Protein AF-A0AAF0D1P6-F1 (afdb_monomer)

Secondary structure (DSSP, 8-state):
--EEEEETTEEEEEETTSTT-EEEEEEEEEGGGEE-SS-----HHHHHHHHHHHHHH-B-SPEEEEEETTEEEEEE-HHHHHHHHHHHHHHTS--EEEEEE--TTSEEEE-EEEEESS---HHHHHHTT-EEEEEPGGGHHHHHHHHHTTSSSEEEEETTEEEEEE---SSHHHHHHHHHHHHHHH---SEEEEGGGTTT--SSEEEE-----SHHHHHHHHH-GGGPPTT--EEEESSEEE---B-HHHHTS-HHHHHHHHHHHHHHHHHTT--EEEPPPTT-B-TTS-B--S-EEES-HHHHHHHH---GGGHHHHHHHS-B-

Solvent-accessible surface area (backbone atoms only — not comparable to full-atom values): 17834 Å² total; per-residue (Å²): 117,80,49,78,47,80,55,102,59,37,40,34,46,34,40,63,93,41,102,74,59,47,68,48,32,36,33,63,42,53,60,84,40,54,41,62,48,53,43,74,85,82,49,63,68,62,33,50,54,49,44,53,43,24,73,76,65,17,47,32,57,49,32,31,23,35,83,50,93,93,32,32,39,52,62,44,49,66,63,59,51,51,26,47,50,54,49,22,64,76,68,74,44,75,35,52,40,53,29,31,53,57,51,85,89,48,46,48,74,38,41,48,22,39,26,22,84,51,82,74,68,65,63,62,48,42,75,73,61,36,48,76,44,80,46,56,78,94,48,45,69,59,55,51,50,37,13,59,72,59,76,22,60,17,42,35,38,48,90,92,43,38,29,40,33,36,60,95,52,94,45,71,66,50,42,47,44,51,43,40,54,48,48,62,73,70,50,83,62,75,44,80,46,58,55,88,42,63,86,70,61,86,49,48,21,35,37,37,44,31,33,72,72,54,74,63,53,45,48,50,22,55,78,37,61,89,49,34,36,65,74,41,48,33,70,49,49,56,63,44,66,32,39,70,51,45,49,49,74,46,35,56,45,58,69,68,60,35,51,49,51,52,52,54,4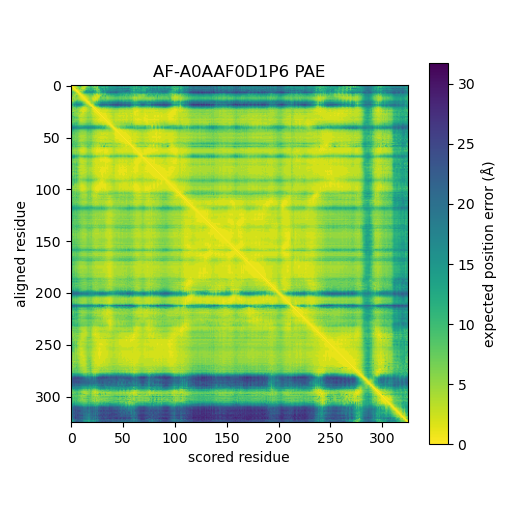9,52,52,50,26,57,77,67,51,29,35,36,54,39,71,43,63,90,87,57,54,48,103,86,68,50,74,55,93,30,38,32,33,32,40,29,44,72,58,49,35,67,73,68,68,53,55,75,79,48,49,62,66,51,49,76,80,29,66,78,93

InterPro domains:
  IPR003115 ParB-like, N-terminal domain [PF02195] (25-91)
  IPR003115 ParB-like, N-terminal domain [SM00470] (27-118)
  IPR023098 L-serine kinase SerK/SbnI, C-terminal [G3DSA:3.30.1760.10] (110-239)
  IPR036086 ParB/Sulfiredoxin superfamily [SSF110849] (43-102)

Sequence (325 aa):
MITFYFNEHSWRIKFPDLNDNLTVEFGLSEINRLVEHEKTISDKNVINKLIESFASDGFLHPILVTEMKNRYVIADGTHRLFALREISLKQGRQVYAPLNILKEPFFKRDSWVFYFNRKIDLQTILDAGFTLTRVNPSNLNEAVARVLNGEFQGLIKSGGEFFSIQREAHTREDFLKSLKELDEILGNYDKLVLREEFNIGTGEMAFIAPPVDDKGDIRILVENSGLRRRKASRTVVKLRPLFLDVPLNILLSDFEDVEKYIIEKIEWLIFNKKILLVKPPVADLDFCGDAFDHPLLIMNKDVFYRKSGFKKSFENQIIEDYKIL

Organism: Odinarchaeota yellowstonii (strain LCB_4) (NCBI:txid1841599)

pLDDT: mean 84.15, std 15.06, range [30.98, 98.25]

Structure (mmCIF, N/CA/C/O backbone):
data_AF-A0AAF0D1P6-F1
#
_entry.id   AF-A0AAF0D1P6-F1
#
loop_
_atom_site.group_PDB
_atom_site.id
_atom_site.type_symbol
_atom_site.label_atom_id
_atom_site.label_alt_id
_atom_site.label_comp_id
_atom_site.label_asym_id
_atom_site.label_entity_id
_atom_site.label_seq_id
_atom_site.pdbx_PDB_ins_code
_atom_site.Cartn_x
_atom_site.Cartn_y
_atom_site.Cartn_z
_atom_site.occupancy
_atom_site.B_iso_or_equiv
_atom_site.auth_seq_id
_atom_site.auth_comp_id
_atom_site.auth_asym_id
_atom_site.auth_atom_id
_atom_site.pdbx_PDB_model_num
ATOM 1 N N . MET A 1 1 ? 4.166 -2.165 31.068 1.00 52.59 1 MET A N 1
ATOM 2 C CA . MET A 1 1 ? 3.069 -1.208 31.391 1.00 52.59 1 MET A CA 1
ATOM 3 C C . MET A 1 1 ? 2.741 -0.383 30.152 1.00 52.59 1 MET A C 1
ATOM 5 O O . MET A 1 1 ? 3.599 0.358 29.695 1.00 52.59 1 MET A O 1
ATOM 9 N N . ILE A 1 2 ? 1.549 -0.541 29.576 1.00 58.56 2 ILE A N 1
ATOM 10 C CA . ILE A 1 2 ? 1.129 0.213 28.383 1.00 58.56 2 ILE A CA 1
ATOM 11 C C . ILE A 1 2 ? 0.908 1.686 28.761 1.00 58.56 2 ILE A C 1
ATOM 13 O O . ILE A 1 2 ? 0.255 1.966 29.763 1.00 58.56 2 ILE A O 1
ATOM 17 N N . THR A 1 3 ? 1.467 2.622 27.989 1.00 56.81 3 THR A N 1
ATOM 18 C CA . THR A 1 3 ? 1.316 4.073 28.216 1.00 56.81 3 THR A CA 1
ATOM 19 C C . THR A 1 3 ? 0.558 4.712 27.061 1.00 56.81 3 THR A C 1
ATOM 21 O O . THR A 1 3 ? 0.865 4.425 25.901 1.00 56.81 3 THR A O 1
ATOM 24 N N . PHE A 1 4 ? -0.388 5.591 27.400 1.00 55.41 4 PHE A N 1
ATOM 25 C CA . PHE A 1 4 ? -1.206 6.342 26.455 1.00 55.41 4 PHE A CA 1
ATOM 26 C C . PHE A 1 4 ? -0.762 7.794 26.351 1.00 55.41 4 PHE A C 1
ATOM 28 O O . PHE A 1 4 ? -0.462 8.440 27.355 1.00 55.41 4 PHE A O 1
ATOM 35 N N . TYR A 1 5 ? -0.774 8.305 25.125 1.00 60.66 5 TYR A N 1
ATOM 36 C CA . TYR A 1 5 ? -0.629 9.728 24.846 1.00 60.66 5 TYR A CA 1
ATOM 37 C C . TYR A 1 5 ? -1.775 10.160 23.949 1.00 60.66 5 TYR A C 1
ATOM 39 O O . TYR A 1 5 ? -1.978 9.543 22.903 1.00 60.66 5 TYR A O 1
ATOM 47 N N . PHE A 1 6 ? -2.469 11.221 24.350 1.00 51.47 6 PHE A N 1
ATOM 48 C CA . PHE A 1 6 ? -3.506 11.870 23.560 1.00 51.47 6 PHE A CA 1
ATOM 49 C C . PHE A 1 6 ? -2.938 13.157 22.955 1.00 51.47 6 PHE A C 1
ATOM 51 O O . PHE A 1 6 ? -2.311 13.958 23.650 1.00 51.47 6 PHE A O 1
ATOM 58 N N . ASN A 1 7 ? -3.138 13.344 21.656 1.00 58.50 7 ASN A N 1
ATOM 59 C CA . ASN A 1 7 ? -3.166 14.663 21.026 1.00 58.50 7 ASN A CA 1
ATOM 60 C C . ASN A 1 7 ? -4.568 14.862 20.421 1.00 58.50 7 ASN A C 1
ATOM 62 O O . ASN A 1 7 ? -5.366 13.930 20.478 1.00 58.50 7 ASN A O 1
ATOM 66 N N . GLU A 1 8 ? -4.868 16.046 19.876 1.00 59.62 8 GLU A N 1
ATOM 67 C CA . GLU A 1 8 ? -6.249 16.448 19.550 1.00 59.62 8 GLU A CA 1
ATOM 68 C C . GLU A 1 8 ? -7.060 15.394 18.769 1.00 59.62 8 GLU A C 1
ATOM 70 O O . GLU A 1 8 ? -8.253 15.326 19.013 1.00 59.62 8 GLU A O 1
ATOM 75 N N . HIS A 1 9 ? -6.445 14.526 17.939 1.00 69.25 9 HIS A N 1
ATOM 76 C CA . HIS A 1 9 ? -7.154 13.483 17.162 1.00 69.25 9 HIS A CA 1
ATOM 77 C C . HIS A 1 9 ? -6.376 12.164 16.943 1.00 69.25 9 HIS A C 1
ATOM 79 O O . HIS A 1 9 ? -6.622 11.423 15.981 1.00 69.25 9 HIS A O 1
ATOM 85 N N . SER A 1 10 ? -5.368 11.875 17.768 1.00 79.00 10 SER A N 1
ATOM 86 C CA . SER A 1 10 ? -4.627 10.612 17.697 1.00 79.00 10 SER A CA 1
ATOM 87 C C . SER A 1 10 ? -4.142 10.144 19.067 1.00 79.00 10 SER A C 1
ATOM 89 O O . SER A 1 10 ? -3.865 10.925 19.981 1.00 79.00 10 SER A O 1
ATOM 91 N N . TRP A 1 11 ? -4.040 8.827 19.200 1.00 83.81 11 TRP A N 1
ATOM 92 C CA . TRP A 1 11 ? -3.742 8.128 20.442 1.00 83.81 11 TRP A CA 1
ATOM 93 C C . TRP A 1 11 ? -2.612 7.137 20.207 1.00 83.81 11 TRP A C 1
ATOM 95 O O . TRP A 1 11 ? -2.626 6.355 19.256 1.00 83.81 11 TRP A O 1
ATOM 105 N N . ARG A 1 12 ? -1.608 7.153 21.084 1.00 83.81 12 ARG A N 1
ATOM 106 C CA . ARG A 1 12 ? -0.465 6.233 21.006 1.00 83.81 12 ARG A CA 1
ATOM 107 C C . ARG A 1 12 ? -0.554 5.158 22.065 1.00 83.81 12 ARG A C 1
ATOM 109 O O . ARG A 1 12 ? -0.749 5.472 23.232 1.00 83.81 12 ARG A O 1
ATOM 11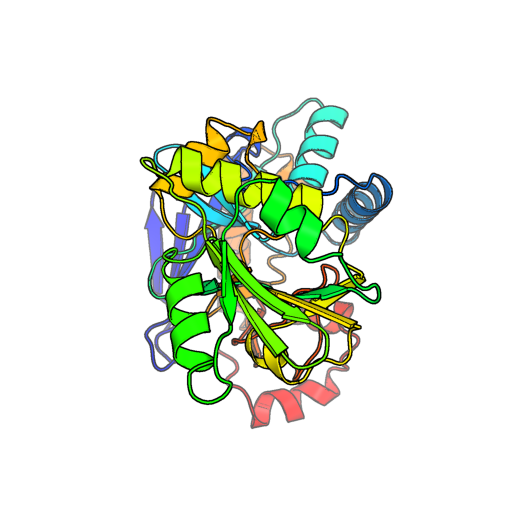6 N N . ILE A 1 13 ? -0.306 3.921 21.657 1.00 79.25 13 ILE A N 1
ATOM 117 C CA . ILE A 1 13 ? -0.129 2.776 22.543 1.00 79.25 13 ILE A CA 1
ATOM 118 C C . ILE A 1 13 ? 1.339 2.368 22.479 1.00 79.25 13 ILE A C 1
ATOM 120 O O . ILE A 1 13 ? 1.828 1.948 21.426 1.00 79.25 13 ILE A O 1
ATOM 124 N N . LYS A 1 14 ? 2.052 2.513 23.598 1.00 79.38 14 LYS A N 1
ATOM 125 C CA . LYS A 1 14 ? 3.441 2.057 23.724 1.00 79.38 14 LYS A CA 1
ATOM 126 C C . LYS A 1 14 ? 3.495 0.665 24.351 1.00 79.38 14 LYS A C 1
ATOM 128 O O . LYS A 1 14 ? 2.913 0.446 25.412 1.00 79.38 14 LYS A O 1
ATOM 133 N N . PHE A 1 15 ? 4.251 -0.239 23.734 1.00 71.94 15 PHE A N 1
ATOM 134 C CA . PHE A 1 15 ? 4.477 -1.607 24.200 1.00 71.94 15 PHE A CA 1
ATOM 135 C C . PHE A 1 15 ? 5.925 -1.755 24.705 1.00 71.94 15 PHE A C 1
ATOM 137 O O . PHE A 1 15 ? 6.815 -2.077 23.916 1.00 71.94 15 PHE A O 1
ATOM 144 N N . PRO A 1 16 ? 6.201 -1.491 25.999 1.00 60.28 16 PRO A N 1
ATOM 145 C CA . PRO A 1 16 ? 7.571 -1.470 26.526 1.00 60.28 16 PRO A CA 1
ATOM 146 C C . PRO A 1 16 ? 8.213 -2.858 26.642 1.00 60.28 16 PRO A C 1
ATOM 148 O O . PRO A 1 16 ? 9.432 -2.958 26.679 1.00 60.28 16 PRO A O 1
ATOM 151 N N . ASP A 1 17 ? 7.411 -3.925 26.685 1.00 58.00 17 ASP A N 1
ATOM 152 C CA . ASP A 1 17 ? 7.887 -5.302 26.890 1.00 58.00 17 ASP A CA 1
ATOM 153 C C . ASP A 1 17 ? 8.346 -5.991 25.584 1.00 58.00 17 ASP A C 1
ATOM 155 O O . ASP A 1 17 ? 8.660 -7.190 25.573 1.00 58.00 17 ASP A O 1
ATOM 159 N N . LEU A 1 18 ? 8.378 -5.228 24.483 1.00 61.34 18 LEU A N 1
ATOM 160 C CA . LEU A 1 18 ? 8.910 -5.610 23.176 1.00 61.34 18 LEU A CA 1
ATOM 161 C C . LEU A 1 18 ? 10.243 -4.891 22.951 1.00 61.34 18 LEU A C 1
ATOM 163 O O . LEU A 1 18 ? 10.336 -3.692 23.212 1.00 61.34 18 LEU A O 1
ATOM 167 N N . ASN A 1 19 ? 11.244 -5.623 22.441 1.00 55.62 19 ASN A N 1
ATOM 168 C CA . ASN A 1 19 ? 12.669 -5.244 22.376 1.00 55.62 19 ASN A CA 1
ATOM 169 C C . ASN A 1 19 ? 12.988 -3.861 21.760 1.00 55.62 19 ASN A C 1
ATOM 171 O O . ASN A 1 19 ? 14.093 -3.370 21.959 1.00 55.62 19 ASN A O 1
ATOM 175 N N . ASP A 1 20 ? 12.029 -3.203 21.100 1.00 62.28 20 ASP A N 1
ATOM 176 C CA . ASP A 1 20 ? 12.216 -1.937 20.382 1.00 62.28 20 ASP A CA 1
ATOM 177 C C . ASP A 1 20 ? 11.345 -0.766 20.889 1.00 62.28 20 ASP A C 1
ATOM 179 O O . ASP A 1 20 ? 11.217 0.235 20.185 1.00 62.28 20 ASP A O 1
ATOM 183 N N . ASN A 1 21 ? 10.704 -0.846 22.070 1.00 68.12 21 ASN A N 1
ATOM 184 C CA . ASN A 1 21 ? 9.752 0.194 22.519 1.00 68.12 21 ASN A CA 1
ATOM 185 C C . ASN A 1 21 ? 8.687 0.507 21.440 1.00 68.12 21 ASN A C 1
ATOM 187 O O . ASN A 1 21 ? 8.381 1.672 21.153 1.00 68.12 21 ASN A O 1
ATOM 191 N N . LEU A 1 22 ? 8.148 -0.543 20.808 1.00 76.00 22 LEU A N 1
ATOM 192 C CA . LEU A 1 22 ? 7.218 -0.413 19.688 1.00 76.00 22 LEU A CA 1
ATOM 193 C C . LEU A 1 22 ? 6.018 0.451 20.084 1.00 76.00 22 LEU A C 1
ATOM 195 O O . LEU A 1 22 ? 5.426 0.282 21.152 1.00 76.00 22 LEU A O 1
ATOM 199 N N . THR A 1 23 ? 5.671 1.388 19.207 1.00 82.88 23 THR A N 1
ATOM 200 C CA . THR A 1 23 ? 4.549 2.304 19.403 1.00 82.88 23 THR A CA 1
ATOM 201 C C . THR A 1 23 ? 3.595 2.179 18.228 1.00 82.88 23 THR A C 1
ATOM 203 O O . THR A 1 23 ? 4.017 2.263 17.076 1.00 82.88 23 THR A O 1
ATOM 206 N N . VAL A 1 24 ? 2.309 1.996 18.520 1.00 87.56 24 VAL A N 1
ATOM 207 C CA . VAL A 1 24 ? 1.237 2.054 17.522 1.00 87.56 24 VAL A CA 1
ATOM 208 C C . VAL A 1 24 ? 0.460 3.339 17.752 1.00 87.56 24 VAL A C 1
ATOM 210 O O . VAL A 1 24 ? -0.030 3.579 18.853 1.00 87.56 24 VAL A O 1
ATOM 213 N N . GLU A 1 25 ? 0.369 4.177 16.724 1.00 91.12 25 GLU A N 1
ATOM 214 C CA . GLU A 1 25 ? -0.430 5.401 16.750 1.00 91.12 25 GLU A CA 1
ATOM 215 C C . GLU A 1 25 ? -1.723 5.164 15.981 1.00 91.12 25 GLU A C 1
ATOM 217 O O . GLU A 1 25 ? -1.714 4.787 14.809 1.00 91.12 25 GLU A O 1
ATOM 222 N N . PHE A 1 26 ? -2.838 5.345 16.667 1.00 91.50 26 PHE A N 1
ATOM 223 C CA . PHE A 1 26 ? -4.175 5.307 16.110 1.00 91.50 26 PHE A CA 1
ATOM 224 C C . PHE A 1 26 ? -4.671 6.730 15.920 1.00 91.50 26 PHE A C 1
ATOM 226 O O . PHE A 1 26 ? -4.272 7.627 16.654 1.00 91.50 26 PHE A O 1
ATOM 233 N N . GLY A 1 27 ? -5.563 6.936 14.966 1.00 92.94 27 GLY A N 1
ATOM 234 C CA . GLY A 1 27 ? -6.248 8.211 14.815 1.00 92.94 27 GLY A CA 1
ATOM 235 C C . GLY A 1 27 ? -7.619 8.031 14.200 1.00 92.94 27 GLY A C 1
ATOM 236 O O . GLY A 1 27 ? -8.014 6.919 13.839 1.00 92.94 27 GLY A O 1
ATOM 237 N N . LEU A 1 28 ? -8.323 9.141 14.054 1.00 94.75 28 LEU A N 1
ATOM 238 C CA . LEU A 1 28 ? -9.600 9.209 13.366 1.00 94.75 28 LEU A CA 1
ATOM 239 C C . LEU A 1 28 ? -9.543 10.319 12.321 1.00 94.75 28 LEU A C 1
ATOM 241 O O . LEU A 1 28 ? -8.971 11.383 12.553 1.00 94.75 28 LEU A O 1
ATOM 245 N N . SER A 1 29 ? -10.117 10.082 11.145 1.00 94.81 29 SER A N 1
ATOM 246 C CA . SER A 1 29 ? -10.209 11.133 10.136 1.00 94.81 29 SER A CA 1
ATOM 247 C C . SER A 1 29 ? -11.439 10.999 9.260 1.00 94.81 29 SER A C 1
ATOM 249 O O . SER A 1 29 ? -11.926 9.900 8.998 1.00 94.81 29 SER A O 1
ATOM 251 N N . GLU A 1 30 ? -11.912 12.136 8.764 1.00 95.00 30 GLU A N 1
ATOM 252 C CA . GLU A 1 30 ? -12.853 12.193 7.653 1.00 95.00 30 GLU A CA 1
ATOM 253 C C . GLU A 1 30 ? -12.269 11.503 6.419 1.00 95.00 30 GLU A C 1
ATOM 255 O O . GLU A 1 30 ? -11.135 11.776 6.015 1.00 95.00 30 GLU A O 1
ATOM 260 N N . ILE A 1 31 ? -13.074 10.683 5.739 1.00 95.81 31 ILE A N 1
ATOM 261 C CA . ILE A 1 31 ? -12.640 9.947 4.538 1.00 95.81 31 ILE A CA 1
ATOM 262 C C . ILE A 1 31 ? -12.130 10.844 3.392 1.00 95.81 31 ILE A C 1
ATOM 264 O O . ILE A 1 31 ? -11.372 10.387 2.535 1.00 95.81 31 ILE A O 1
ATOM 268 N N . ASN A 1 32 ? -12.500 12.128 3.384 1.00 93.56 32 ASN A N 1
ATOM 269 C CA . ASN A 1 32 ? -12.083 13.113 2.381 1.00 93.56 32 ASN A CA 1
ATOM 270 C C . ASN A 1 32 ? -10.651 13.624 2.596 1.00 93.56 32 ASN A C 1
ATOM 272 O O . ASN A 1 32 ? -10.037 14.168 1.677 1.00 93.56 32 ASN A O 1
ATOM 276 N N . ARG A 1 33 ? -10.096 13.433 3.797 1.00 94.19 33 ARG A N 1
ATOM 277 C CA . ARG A 1 33 ? -8.705 13.779 4.117 1.00 94.19 33 ARG A CA 1
ATOM 278 C C . ARG A 1 33 ? -7.724 12.670 3.740 1.00 94.19 33 ARG A C 1
ATOM 280 O O . ARG A 1 33 ? -6.518 12.924 3.730 1.00 94.19 33 ARG A O 1
ATOM 287 N N . LEU A 1 34 ? -8.218 11.472 3.413 1.00 94.56 34 LEU A N 1
ATOM 288 C CA . LEU A 1 34 ? -7.398 10.372 2.918 1.00 94.56 34 LEU A CA 1
ATOM 289 C C . LEU A 1 34 ? -7.159 10.495 1.411 1.00 94.56 34 LEU A C 1
ATOM 291 O O . LEU A 1 34 ? -8.097 10.634 0.622 1.00 94.56 34 LEU A O 1
ATOM 295 N N . VAL A 1 35 ? -5.892 10.399 1.014 1.00 92.31 35 VAL A N 1
ATOM 296 C CA . VAL A 1 35 ? -5.444 10.454 -0.380 1.00 92.31 35 VAL A CA 1
ATOM 297 C C . VAL A 1 35 ? -4.754 9.154 -0.771 1.00 92.31 35 V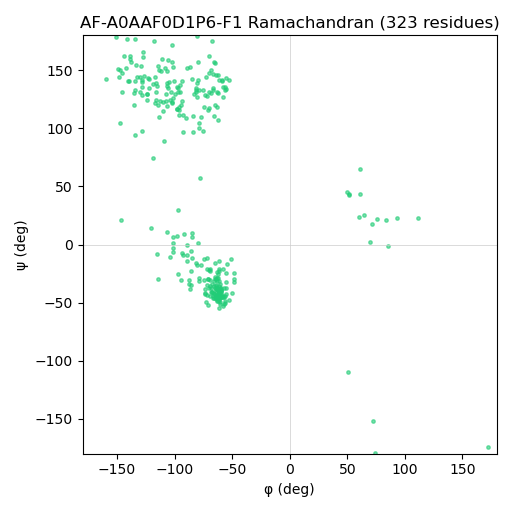AL A C 1
ATOM 299 O O . VAL A 1 35 ? -3.959 8.608 -0.004 1.00 92.31 35 VAL A O 1
ATOM 302 N N . GLU A 1 36 ? -5.044 8.654 -1.972 1.00 91.12 36 GLU A N 1
ATOM 303 C CA . GLU A 1 36 ? -4.298 7.524 -2.526 1.00 91.12 36 GLU A CA 1
ATOM 304 C C . GLU A 1 36 ? -3.025 8.019 -3.221 1.00 91.12 36 GLU A C 1
ATOM 306 O O . GLU A 1 36 ? -3.050 9.034 -3.917 1.00 91.12 36 GLU A O 1
ATOM 311 N N . HIS A 1 37 ? -1.930 7.271 -3.103 1.00 88.69 37 HIS A N 1
ATOM 312 C CA . HIS A 1 37 ? -0.746 7.423 -3.958 1.00 88.69 37 HIS A CA 1
ATOM 313 C C . HIS A 1 37 ? -0.648 6.323 -5.024 1.00 88.69 37 HIS A C 1
ATOM 315 O O . HIS A 1 37 ? 0.128 6.450 -5.966 1.00 88.69 37 HIS A O 1
ATOM 321 N N . GLU A 1 38 ? -1.467 5.273 -4.932 1.00 86.94 38 GLU A N 1
ATOM 322 C CA . GLU A 1 38 ? -1.511 4.180 -5.907 1.00 86.94 38 GLU A CA 1
ATOM 323 C C . GLU A 1 38 ? -2.781 4.203 -6.756 1.00 86.94 38 GLU A C 1
ATOM 325 O O . GLU A 1 38 ? -3.859 4.637 -6.333 1.00 86.94 38 GLU A O 1
ATOM 330 N N . LYS A 1 39 ? -2.667 3.672 -7.974 1.00 86.44 39 LYS A N 1
ATOM 331 C CA . LYS A 1 39 ? -3.828 3.391 -8.812 1.00 86.44 39 LYS A CA 1
ATOM 332 C C . LYS A 1 39 ? -4.521 2.160 -8.248 1.00 86.44 39 LYS A C 1
ATOM 334 O O . LYS A 1 39 ? -3.943 1.077 -8.212 1.00 86.44 39 LYS A O 1
ATOM 339 N N . THR A 1 40 ? -5.769 2.311 -7.830 1.00 78.44 40 THR A N 1
ATOM 340 C CA . THR A 1 40 ? -6.539 1.188 -7.291 1.00 78.44 40 THR A CA 1
ATOM 341 C C . THR A 1 40 ? -7.362 0.527 -8.377 1.00 78.44 40 THR A C 1
ATOM 343 O O . THR A 1 40 ? -7.943 1.196 -9.230 1.00 78.44 40 THR A O 1
ATOM 346 N N . ILE A 1 41 ? -7.431 -0.801 -8.326 1.00 70.69 41 ILE A N 1
ATOM 347 C CA . ILE A 1 41 ? -8.399 -1.566 -9.105 1.00 70.69 41 ILE A CA 1
ATOM 348 C C . ILE A 1 41 ? -9.733 -1.460 -8.365 1.00 70.69 41 ILE A C 1
ATOM 350 O O . ILE A 1 41 ? -9.946 -2.131 -7.354 1.00 70.69 41 ILE A O 1
ATOM 354 N N . SER A 1 42 ? -10.605 -0.574 -8.839 1.00 67.31 42 SER A N 1
ATOM 355 C CA . SER A 1 42 ? -11.962 -0.364 -8.329 1.00 67.31 42 SER A CA 1
ATOM 356 C C . SER A 1 42 ? -12.917 -1.455 -8.825 1.00 67.31 42 SER A C 1
ATOM 358 O O . SER A 1 42 ? -13.930 -1.182 -9.470 1.00 67.31 42 SER A O 1
ATOM 360 N N . ASP A 1 43 ? -12.590 -2.717 -8.539 1.00 82.06 43 ASP A N 1
ATOM 361 C CA . ASP A 1 43 ? -13.509 -3.821 -8.802 1.00 82.06 43 ASP A CA 1
ATOM 362 C C . ASP A 1 43 ? -14.734 -3.677 -7.888 1.00 82.06 43 ASP A C 1
ATOM 364 O O . ASP A 1 43 ? -14.653 -3.844 -6.667 1.00 82.06 43 ASP A O 1
ATOM 368 N N . LYS A 1 44 ? -15.884 -3.361 -8.491 1.00 87.75 44 LYS A N 1
ATOM 369 C CA . LYS A 1 44 ? -17.155 -3.192 -7.778 1.00 87.75 44 LYS A CA 1
ATOM 370 C C . LYS A 1 44 ? -17.523 -4.419 -6.949 1.00 87.75 44 LYS A C 1
ATOM 372 O O . LYS A 1 44 ? -18.111 -4.257 -5.886 1.00 87.75 44 LYS A O 1
ATOM 377 N N . ASN A 1 45 ? -17.159 -5.624 -7.385 1.00 87.75 45 ASN A N 1
ATOM 378 C CA . ASN A 1 45 ? -17.439 -6.841 -6.628 1.00 87.75 45 ASN A CA 1
ATOM 379 C C . ASN A 1 45 ? -16.625 -6.890 -5.332 1.00 87.75 45 ASN A C 1
ATOM 381 O O . ASN A 1 45 ? -17.164 -7.257 -4.291 1.00 87.75 45 ASN A O 1
ATOM 385 N N . VAL A 1 46 ? -15.351 -6.487 -5.372 1.00 87.06 46 VAL A N 1
ATOM 386 C CA . VAL A 1 46 ? -14.498 -6.397 -4.174 1.00 87.06 46 VAL A CA 1
ATOM 387 C C . VAL A 1 46 ? -15.046 -5.344 -3.213 1.00 87.06 46 VAL A C 1
ATOM 389 O O . VAL A 1 46 ? -15.177 -5.607 -2.020 1.00 87.06 46 VAL A O 1
ATOM 392 N N . ILE A 1 47 ? -15.424 -4.174 -3.734 1.00 91.69 47 ILE A N 1
ATOM 393 C CA . ILE A 1 47 ? -15.981 -3.091 -2.917 1.00 91.69 47 ILE A CA 1
ATOM 394 C C . ILE A 1 47 ? -17.314 -3.496 -2.277 1.00 91.69 47 ILE A C 1
ATOM 396 O O . ILE A 1 47 ? -17.487 -3.298 -1.078 1.00 91.69 47 ILE A O 1
ATOM 400 N N . ASN A 1 48 ? -18.230 -4.115 -3.024 1.00 91.19 48 ASN A N 1
ATOM 401 C CA . ASN A 1 48 ? -19.515 -4.559 -2.480 1.00 91.19 48 ASN A CA 1
ATOM 402 C C . ASN A 1 48 ? -19.342 -5.623 -1.391 1.00 91.19 48 ASN A C 1
ATOM 404 O O . ASN A 1 48 ? -19.946 -5.496 -0.330 1.00 91.19 48 ASN A O 1
ATOM 408 N N . LYS A 1 49 ? -18.453 -6.603 -1.597 1.00 90.25 49 LYS A N 1
ATOM 409 C CA . LYS A 1 49 ? -18.121 -7.602 -0.567 1.00 90.25 49 LYS A CA 1
ATOM 410 C C . LYS A 1 49 ? -17.565 -6.961 0.706 1.00 90.25 49 LYS A C 1
ATOM 412 O O . LYS A 1 49 ? -17.908 -7.384 1.806 1.00 90.25 49 LYS A O 1
ATOM 417 N N . LEU A 1 50 ? -16.725 -5.931 0.573 1.00 91.69 50 LEU A N 1
ATOM 418 C CA . LEU A 1 50 ? -16.219 -5.183 1.728 1.00 91.69 50 LEU A CA 1
ATOM 419 C C . LEU A 1 50 ? -17.335 -4.429 2.456 1.00 91.69 50 LEU A C 1
ATOM 421 O O . LEU A 1 50 ? -17.376 -4.457 3.680 1.00 91.69 50 LEU A O 1
ATOM 425 N N . ILE A 1 51 ? -18.256 -3.796 1.726 1.00 92.81 51 ILE A N 1
ATOM 426 C CA . ILE A 1 51 ? -19.411 -3.106 2.321 1.00 92.81 51 ILE A CA 1
ATOM 427 C C . ILE A 1 51 ? -20.305 -4.091 3.083 1.00 92.81 51 ILE A C 1
ATOM 429 O O . ILE A 1 51 ? -20.702 -3.804 4.211 1.00 92.81 51 ILE A O 1
ATOM 433 N N . GLU A 1 52 ? -20.595 -5.255 2.498 1.00 91.81 52 GLU A N 1
ATOM 434 C CA . GLU A 1 52 ? -21.360 -6.322 3.154 1.00 91.81 52 GLU A CA 1
ATOM 435 C C . GLU A 1 52 ? -20.667 -6.796 4.437 1.00 91.81 52 GLU A C 1
ATOM 437 O O . GLU A 1 52 ? -21.309 -6.884 5.484 1.00 91.81 52 GLU A O 1
ATOM 442 N N . SER A 1 53 ? -19.347 -7.007 4.388 1.00 90.31 53 SER A N 1
ATOM 443 C CA . SER A 1 53 ? -18.561 -7.359 5.574 1.00 90.31 53 SER A CA 1
ATOM 444 C C . SER A 1 53 ? -18.593 -6.259 6.636 1.00 90.31 53 SER A C 1
ATOM 446 O O . SER A 1 53 ? -18.731 -6.567 7.814 1.00 90.31 53 SER A O 1
ATOM 448 N N . PHE A 1 54 ? -18.551 -4.976 6.263 1.00 91.75 54 PHE A N 1
ATOM 449 C CA . PHE A 1 54 ? -18.673 -3.887 7.239 1.00 91.75 54 PHE A CA 1
ATOM 450 C C . PHE A 1 54 ? -20.037 -3.877 7.928 1.00 91.75 54 PHE A C 1
ATOM 452 O O . PHE A 1 54 ? -20.120 -3.566 9.115 1.00 91.75 54 PHE A O 1
ATOM 459 N N . ALA A 1 55 ? -21.101 -4.223 7.203 1.00 89.19 55 ALA A N 1
ATOM 460 C CA . ALA A 1 55 ? -22.443 -4.300 7.764 1.00 89.19 55 ALA A CA 1
ATOM 461 C C . ALA A 1 55 ? -22.605 -5.483 8.734 1.00 89.19 55 ALA A C 1
ATOM 463 O O . ALA A 1 55 ? -23.290 -5.339 9.745 1.00 89.19 55 ALA A O 1
ATOM 464 N N . SER A 1 56 ? -21.981 -6.634 8.452 1.00 88.00 56 SER A N 1
ATOM 465 C CA . SER A 1 56 ? -22.102 -7.831 9.296 1.00 88.00 56 SER A CA 1
ATOM 466 C C . SER A 1 56 ? -21.100 -7.877 10.450 1.00 88.00 56 SER A C 1
ATOM 468 O O . SER A 1 56 ? -21.433 -8.327 11.544 1.00 88.00 56 SER A O 1
ATOM 470 N N . ASP A 1 57 ? -19.870 -7.432 10.203 1.00 84.19 57 ASP A N 1
ATOM 471 C CA . ASP A 1 57 ? -18.715 -7.650 11.077 1.00 84.19 57 ASP A CA 1
ATOM 472 C C . ASP A 1 57 ? -18.158 -6.359 11.673 1.00 84.19 57 ASP A C 1
ATOM 474 O O . ASP A 1 57 ? -17.261 -6.414 12.509 1.00 84.19 57 ASP A O 1
ATOM 478 N N . GLY A 1 58 ? -18.648 -5.205 11.223 1.00 88.38 58 GLY A N 1
ATOM 479 C CA . GLY A 1 58 ? -18.024 -3.922 11.502 1.00 88.38 58 GLY A CA 1
ATOM 480 C C . GLY A 1 58 ? -16.745 -3.692 10.693 1.00 88.38 58 GLY A C 1
ATOM 481 O O . GLY A 1 58 ? -16.300 -4.489 9.865 1.00 88.38 58 GLY A O 1
ATOM 482 N N . PHE A 1 59 ? -16.133 -2.543 10.933 1.00 87.94 59 PHE A N 1
ATOM 483 C CA . PHE A 1 59 ? -14.870 -2.143 10.347 1.00 87.94 59 PHE A CA 1
ATOM 484 C C . PHE A 1 59 ? -13.714 -2.724 11.162 1.00 87.94 59 PHE A C 1
ATOM 486 O O . PHE A 1 59 ? -13.306 -2.197 12.201 1.00 87.94 59 PHE A O 1
ATOM 493 N N . LEU A 1 60 ? -13.203 -3.860 10.692 1.00 83.75 60 LEU A N 1
ATOM 494 C CA . LEU A 1 60 ? -12.260 -4.669 11.458 1.00 83.75 60 LEU A CA 1
ATOM 495 C C . LEU A 1 60 ? -10.855 -4.068 11.528 1.00 83.75 60 LEU A C 1
ATOM 497 O O . LEU A 1 60 ? -10.208 -4.166 12.565 1.00 83.75 60 LEU A O 1
ATOM 501 N N . HIS A 1 61 ? -10.350 -3.463 10.456 1.00 90.31 61 HIS A N 1
ATOM 502 C CA . HIS A 1 61 ? -8.932 -3.108 10.358 1.00 90.31 61 HIS A CA 1
ATOM 503 C C . HIS A 1 61 ? -8.755 -1.613 10.084 1.00 90.31 61 HIS A C 1
ATOM 505 O O . HIS A 1 61 ? -9.268 -1.153 9.061 1.00 90.31 61 HIS A O 1
ATOM 511 N N . PRO A 1 62 ? -7.993 -0.866 10.908 1.00 94.44 62 PRO A N 1
ATOM 512 C CA . PRO A 1 62 ? -7.707 0.545 10.647 1.00 94.44 62 PRO A CA 1
ATOM 513 C C . PRO A 1 62 ? -6.930 0.726 9.335 1.00 94.44 62 PRO A C 1
ATOM 515 O O . PRO A 1 62 ? -6.114 -0.126 8.968 1.00 94.44 62 PRO A O 1
ATOM 518 N N . ILE A 1 63 ? -7.179 1.821 8.615 1.00 95.69 63 ILE A N 1
ATOM 519 C CA . ILE A 1 63 ? -6.446 2.157 7.383 1.00 95.69 63 ILE A CA 1
ATOM 520 C C . ILE A 1 63 ? -5.030 2.590 7.771 1.00 95.69 63 ILE A C 1
ATOM 522 O O . ILE A 1 63 ? -4.869 3.460 8.628 1.00 95.69 63 ILE A O 1
ATOM 526 N N . LEU A 1 64 ? -4.006 1.988 7.162 1.00 94.44 64 LEU A N 1
ATOM 527 C CA . LEU A 1 64 ? -2.621 2.367 7.435 1.00 94.44 64 LEU A CA 1
ATOM 528 C C . LEU A 1 64 ? -2.308 3.620 6.629 1.00 94.44 64 LEU A C 1
ATOM 530 O O . LEU A 1 64 ? -2.517 3.645 5.415 1.00 94.44 64 LEU A O 1
ATOM 534 N N . VAL A 1 65 ? -1.807 4.658 7.285 1.00 94.25 65 VAL A N 1
ATOM 535 C CA . VAL A 1 65 ? -1.554 5.947 6.640 1.00 94.25 65 VAL A CA 1
ATOM 536 C C . VAL A 1 65 ? -0.231 6.549 7.076 1.00 94.25 65 VAL A C 1
ATOM 538 O O . VAL A 1 65 ? 0.261 6.274 8.163 1.00 94.25 65 VAL A O 1
ATOM 541 N N . THR A 1 66 ? 0.315 7.433 6.253 1.00 91.50 66 THR A N 1
ATOM 542 C CA . THR A 1 66 ? 1.370 8.371 6.647 1.00 91.50 66 THR A CA 1
ATOM 543 C C . THR A 1 66 ? 0.817 9.792 6.634 1.00 91.50 66 THR A C 1
ATOM 545 O O . THR A 1 66 ? -0.102 10.115 5.878 1.00 91.50 66 THR A O 1
ATOM 548 N N . GLU A 1 67 ? 1.348 10.652 7.495 1.00 88.88 67 GLU A N 1
ATOM 549 C CA . GLU A 1 67 ? 0.902 12.040 7.597 1.00 88.88 67 GLU A CA 1
ATOM 550 C C . GLU A 1 67 ? 1.551 12.920 6.515 1.00 88.88 67 GLU A C 1
ATOM 552 O O . GLU A 1 67 ? 2.774 12.912 6.328 1.00 88.88 67 GLU A O 1
ATOM 557 N N . MET A 1 68 ? 0.734 13.716 5.817 1.00 86.06 68 MET A N 1
ATOM 558 C CA . MET A 1 68 ? 1.178 14.688 4.818 1.00 86.06 68 MET A CA 1
ATOM 559 C C . MET A 1 68 ? 0.455 16.027 5.008 1.00 86.06 68 MET A C 1
ATOM 561 O O . MET A 1 68 ? -0.626 16.258 4.459 1.00 86.06 68 MET A O 1
ATOM 565 N N . LYS A 1 69 ? 1.091 16.947 5.746 1.00 82.12 69 LYS A N 1
ATOM 566 C CA . LYS A 1 69 ? 0.515 18.250 6.126 1.00 82.12 69 LYS A CA 1
ATOM 567 C C . LYS A 1 69 ? -0.880 18.051 6.740 1.00 82.12 69 LYS A C 1
ATOM 569 O O . LYS A 1 69 ? -0.988 17.466 7.803 1.00 82.12 69 LYS A O 1
ATOM 574 N N . ASN A 1 70 ? -1.943 18.458 6.044 1.00 84.38 70 ASN A N 1
ATOM 575 C CA . ASN A 1 70 ? -3.320 18.402 6.548 1.00 84.38 70 ASN A CA 1
ATOM 576 C C . ASN A 1 70 ? -4.099 17.163 6.060 1.00 84.38 70 ASN A C 1
ATOM 578 O O . ASN A 1 70 ? -5.315 17.075 6.262 1.00 84.38 70 ASN A O 1
ATOM 582 N N . ARG A 1 71 ? -3.426 16.220 5.390 1.00 89.94 71 ARG A N 1
ATOM 583 C CA . ARG A 1 71 ? -4.004 15.015 4.780 1.00 89.94 71 ARG A CA 1
ATOM 584 C C . ARG A 1 71 ? -3.267 13.754 5.233 1.00 89.94 71 ARG A C 1
ATOM 586 O O . ARG A 1 71 ? -2.145 13.822 5.732 1.00 89.94 71 ARG A O 1
ATOM 593 N N . TYR A 1 72 ? -3.888 12.607 4.989 1.00 92.62 72 TYR A N 1
ATOM 594 C CA . TYR A 1 72 ? -3.320 11.289 5.258 1.00 92.62 72 TYR A CA 1
ATOM 595 C C . TYR A 1 72 ? -3.145 10.516 3.959 1.00 92.62 72 TYR A C 1
ATOM 597 O O . TYR A 1 72 ? -4.103 10.333 3.212 1.00 92.62 72 TYR A O 1
ATOM 605 N N . VAL A 1 73 ? -1.929 10.058 3.680 1.00 92.44 73 VAL A N 1
ATOM 606 C CA . VAL A 1 73 ? -1.639 9.255 2.488 1.00 92.44 73 VAL A CA 1
ATOM 607 C C . VAL A 1 73 ? -1.749 7.790 2.861 1.00 92.44 73 VAL A C 1
ATOM 609 O O . VAL A 1 73 ? -1.088 7.337 3.795 1.00 92.44 73 VAL A O 1
ATOM 612 N N . ILE A 1 74 ? -2.595 7.061 2.146 1.00 93.00 74 ILE A N 1
ATOM 613 C CA . ILE A 1 74 ? -2.894 5.657 2.429 1.00 93.00 74 ILE A CA 1
ATOM 614 C C . ILE A 1 74 ? -1.685 4.803 2.091 1.00 93.00 74 ILE A C 1
ATOM 616 O O . ILE A 1 74 ? -1.312 4.718 0.937 1.00 93.00 74 ILE A O 1
ATOM 620 N N . ALA A 1 75 ? -1.111 4.129 3.076 1.00 90.62 75 ALA A N 1
ATOM 621 C CA . ALA A 1 75 ? -0.055 3.146 2.870 1.00 90.62 75 ALA A CA 1
ATOM 622 C C . ALA A 1 75 ? -0.620 1.736 2.604 1.00 90.62 75 ALA A C 1
ATOM 624 O O . ALA A 1 75 ? 0.005 0.948 1.898 1.00 90.62 75 ALA A O 1
ATOM 625 N N . ASP A 1 76 ? -1.790 1.430 3.176 1.00 89.94 76 ASP A N 1
ATOM 626 C CA . ASP A 1 76 ? -2.559 0.193 2.986 1.00 89.94 76 ASP A CA 1
ATOM 627 C C . ASP A 1 76 ? -4.021 0.455 3.398 1.00 89.94 76 ASP A C 1
ATOM 629 O O . ASP A 1 76 ? -4.298 1.162 4.369 1.00 89.94 76 ASP A O 1
ATOM 633 N N . GLY A 1 77 ? -4.970 -0.135 2.673 1.00 91.38 77 GLY A N 1
ATOM 634 C CA . GLY A 1 77 ? -6.399 -0.045 2.957 1.00 91.38 77 GLY A CA 1
ATOM 635 C C . GLY A 1 77 ? -7.181 0.759 1.931 1.00 91.38 77 GLY A C 1
ATOM 636 O O . GLY A 1 77 ? -8.274 1.236 2.228 1.00 91.38 77 GLY A O 1
ATOM 637 N N . THR A 1 78 ? -6.664 0.894 0.712 1.00 91.38 78 THR A N 1
ATOM 638 C CA . THR A 1 78 ? -7.304 1.707 -0.323 1.00 91.38 78 THR A CA 1
ATOM 639 C C . THR A 1 78 ? -8.691 1.188 -0.711 1.00 91.38 78 THR A C 1
ATOM 641 O O . THR A 1 78 ? -9.629 1.974 -0.828 1.00 91.38 78 THR A O 1
ATOM 644 N N . HIS A 1 79 ? -8.891 -0.134 -0.804 1.00 90.25 79 HIS A N 1
ATOM 645 C CA . HIS A 1 79 ? -10.230 -0.709 -1.014 1.00 90.25 79 HIS A CA 1
ATOM 646 C C . HIS A 1 79 ? -11.188 -0.433 0.150 1.00 90.25 79 HIS A C 1
ATOM 648 O O . HIS A 1 79 ? -12.369 -0.184 -0.085 1.00 90.25 79 HIS A O 1
ATOM 654 N N . ARG A 1 80 ? -10.687 -0.409 1.394 1.00 94.19 80 ARG A N 1
ATOM 655 C CA . ARG A 1 80 ? -11.486 -0.044 2.577 1.00 94.19 80 ARG A CA 1
ATOM 656 C C . ARG A 1 80 ? -11.946 1.410 2.489 1.00 94.19 80 ARG A C 1
ATOM 658 O O . ARG A 1 80 ? -13.116 1.680 2.737 1.00 94.19 80 ARG A O 1
ATOM 665 N N . LEU A 1 81 ? -11.074 2.325 2.056 1.00 94.88 81 LEU A N 1
ATOM 666 C CA . LEU A 1 81 ? -11.471 3.711 1.799 1.00 94.88 81 LEU A CA 1
ATOM 667 C C . LEU A 1 81 ? -12.555 3.804 0.720 1.00 94.88 81 LEU A C 1
ATOM 669 O O . LEU A 1 81 ? -13.532 4.526 0.906 1.00 94.88 81 LEU A O 1
ATOM 673 N N . PHE A 1 82 ? -12.413 3.082 -0.395 1.00 94.25 82 PHE A N 1
ATOM 674 C CA . PHE A 1 82 ? -13.428 3.093 -1.453 1.00 94.25 82 PHE A CA 1
ATOM 675 C C . PHE A 1 82 ? -14.782 2.572 -0.974 1.00 94.25 82 PHE A C 1
ATOM 677 O O . PHE A 1 82 ? -15.801 3.184 -1.284 1.00 94.25 82 PHE A O 1
ATOM 684 N N . ALA A 1 83 ? -14.801 1.506 -0.172 1.00 94.62 83 ALA A N 1
ATOM 685 C CA . ALA A 1 83 ? -16.023 1.017 0.459 1.00 94.62 83 ALA A CA 1
ATOM 686 C C . ALA A 1 83 ? -16.658 2.074 1.382 1.00 94.62 83 ALA A C 1
ATOM 688 O O . ALA A 1 83 ? -17.859 2.317 1.288 1.00 94.62 83 ALA A O 1
ATOM 689 N N . LEU A 1 84 ? -15.867 2.767 2.213 1.00 95.81 84 LEU A N 1
ATOM 690 C CA . LEU A 1 84 ? -16.376 3.851 3.065 1.00 95.81 84 LEU A CA 1
ATOM 691 C C . LEU A 1 84 ? -16.911 5.042 2.255 1.00 95.81 84 LEU A C 1
ATOM 693 O O . LEU A 1 84 ? -17.940 5.610 2.614 1.00 95.81 84 LEU A O 1
ATOM 697 N N . ARG A 1 85 ? -16.255 5.407 1.147 1.00 95.44 85 ARG A N 1
ATOM 698 C CA . ARG A 1 85 ? -16.733 6.463 0.238 1.00 95.44 85 ARG A CA 1
ATOM 699 C C . ARG A 1 85 ? -18.050 6.087 -0.425 1.00 95.44 85 ARG A C 1
ATOM 701 O O . ARG A 1 85 ? -18.962 6.902 -0.452 1.00 95.44 85 ARG A O 1
ATOM 708 N N . GLU A 1 86 ? -18.177 4.854 -0.903 1.00 95.19 86 GLU A N 1
ATOM 709 C CA . GLU A 1 86 ? -19.426 4.343 -1.474 1.00 95.19 86 GLU A CA 1
ATOM 710 C C . GLU A 1 86 ? -20.566 4.363 -0.439 1.00 95.19 86 GLU A C 1
ATOM 712 O O . GLU A 1 86 ? -21.690 4.751 -0.755 1.00 95.19 86 GLU A O 1
ATOM 717 N N . ILE A 1 87 ? -20.279 4.001 0.817 1.00 95.31 87 ILE A N 1
ATOM 718 C CA . ILE A 1 87 ? -21.242 4.103 1.922 1.00 95.31 87 ILE A CA 1
ATOM 719 C C . ILE A 1 87 ? -21.626 5.566 2.173 1.00 95.31 87 ILE A C 1
ATOM 721 O O . ILE A 1 87 ? -22.813 5.870 2.243 1.00 95.31 87 ILE A O 1
ATOM 725 N N . SER A 1 88 ? -20.653 6.473 2.271 1.00 96.00 88 SER A N 1
ATOM 726 C CA . SER A 1 88 ? -20.899 7.906 2.474 1.00 96.00 88 SER A CA 1
ATOM 727 C C . SER A 1 88 ? -21.785 8.500 1.378 1.00 96.00 88 SER A C 1
ATOM 729 O O . SER A 1 88 ? -22.768 9.171 1.687 1.00 96.00 88 SER A O 1
ATOM 731 N N . LEU A 1 89 ? -21.507 8.170 0.112 1.00 95.50 89 LEU A N 1
ATOM 732 C CA . LEU A 1 89 ? -22.316 8.578 -1.039 1.00 95.50 89 LEU A CA 1
ATOM 733 C C . LEU A 1 89 ? -23.755 8.056 -0.949 1.00 95.50 89 LEU A C 1
ATOM 735 O O . LEU A 1 89 ? -24.694 8.821 -1.148 1.00 95.50 89 LEU A O 1
ATOM 739 N N . LYS A 1 90 ? -23.944 6.774 -0.614 1.00 94.81 90 LYS A N 1
ATOM 740 C CA . LYS A 1 90 ? -25.277 6.161 -0.462 1.00 94.81 90 LYS A CA 1
ATOM 741 C C . LYS A 1 90 ? -26.071 6.736 0.707 1.00 94.81 90 LYS A C 1
ATOM 743 O O . LYS A 1 90 ? -27.292 6.812 0.634 1.00 94.81 90 LYS A O 1
ATOM 748 N N . GLN A 1 91 ? -25.389 7.082 1.794 1.00 94.31 91 GLN A N 1
ATOM 749 C CA . GLN A 1 91 ? -26.012 7.572 3.023 1.00 94.31 91 GLN A CA 1
ATOM 750 C C . GLN A 1 91 ? -26.190 9.097 3.031 1.00 94.31 91 GLN A C 1
ATOM 752 O O . GLN A 1 91 ? -26.908 9.608 3.884 1.00 94.31 91 GLN A O 1
ATOM 757 N N . GLY A 1 92 ? -25.534 9.825 2.120 1.00 94.56 92 GLY A N 1
ATOM 758 C CA . GLY A 1 92 ? -25.586 11.286 2.055 1.00 94.56 92 GLY A CA 1
ATOM 759 C C . GLY A 1 92 ? -24.989 11.986 3.278 1.00 94.56 92 GLY A C 1
ATOM 760 O O . GLY A 1 92 ? -25.388 13.106 3.583 1.00 94.56 92 GLY A O 1
ATOM 761 N N . ARG A 1 93 ? -24.061 11.339 3.995 1.00 93.75 93 ARG A N 1
ATOM 762 C CA . ARG A 1 93 ? -23.426 11.886 5.205 1.00 93.75 93 ARG A CA 1
ATOM 763 C C . ARG A 1 93 ? -21.935 11.593 5.265 1.00 93.75 93 ARG A C 1
ATOM 765 O O . ARG A 1 93 ? -21.448 10.663 4.615 1.00 93.75 93 ARG A O 1
ATOM 772 N N . GLN A 1 94 ? -21.228 12.383 6.070 1.00 94.44 94 GLN A N 1
ATOM 773 C CA . GLN A 1 94 ? -19.821 12.165 6.388 1.00 94.44 94 GLN A CA 1
ATOM 774 C C . GLN A 1 94 ? -19.629 10.784 7.034 1.00 94.44 94 GLN A C 1
ATOM 776 O O . GLN A 1 94 ? -20.454 10.326 7.820 1.00 94.44 94 GLN A O 1
ATOM 781 N N . VAL A 1 95 ? -18.539 10.116 6.661 1.00 96.19 95 VAL A N 1
ATOM 782 C CA . VAL A 1 95 ? -18.084 8.860 7.271 1.00 96.19 95 VAL A CA 1
ATOM 783 C C . VAL A 1 95 ? -16.672 9.069 7.785 1.00 96.19 95 VAL A C 1
ATOM 785 O O . VAL A 1 95 ? -15.860 9.746 7.142 1.00 96.19 95 VAL A O 1
ATOM 788 N N . TYR A 1 96 ? -16.364 8.478 8.928 1.00 96.00 96 TYR A N 1
ATOM 789 C CA . TYR A 1 96 ? -15.036 8.545 9.519 1.00 96.00 96 TYR A CA 1
ATOM 790 C C . TYR A 1 96 ? -14.302 7.212 9.367 1.00 96.00 96 TYR A C 1
ATOM 792 O O . TYR A 1 96 ? -14.908 6.142 9.311 1.00 96.00 96 TYR A O 1
ATOM 800 N N . ALA A 1 97 ? -12.979 7.278 9.259 1.00 96.25 97 ALA A N 1
ATOM 801 C CA . ALA A 1 97 ? -12.111 6.121 9.110 1.00 96.25 97 ALA A CA 1
ATOM 802 C C . ALA A 1 97 ? -11.160 6.018 10.309 1.00 96.25 97 ALA A C 1
ATOM 804 O O . ALA A 1 97 ? -10.372 6.944 10.530 1.00 96.25 97 ALA A O 1
ATOM 805 N N . PRO A 1 98 ? -11.171 4.896 11.050 1.00 96.31 98 PRO A N 1
ATOM 806 C CA . PRO A 1 98 ? -10.115 4.581 11.997 1.00 96.31 98 PRO A CA 1
ATOM 807 C C . PRO A 1 98 ? -8.787 4.406 11.258 1.00 96.31 98 PRO A C 1
ATOM 809 O O . PRO A 1 98 ? -8.701 3.677 10.263 1.00 96.31 98 PRO A O 1
ATOM 812 N N . LEU A 1 99 ? -7.746 5.060 11.759 1.00 95.94 99 LEU A N 1
ATOM 813 C CA . LEU A 1 99 ? -6.419 5.104 11.159 1.00 95.94 99 LEU A CA 1
ATOM 814 C C . LEU A 1 99 ? -5.397 4.397 12.040 1.00 95.94 99 LEU A C 1
ATOM 816 O O . LEU A 1 99 ? -5.487 4.436 13.265 1.00 95.94 99 LEU A O 1
ATOM 820 N N . ASN A 1 100 ? -4.375 3.829 11.408 1.00 94.75 100 ASN A N 1
ATOM 821 C CA . ASN A 1 100 ? -3.088 3.588 12.038 1.00 94.75 100 ASN A CA 1
ATOM 822 C C . ASN A 1 100 ? -2.049 4.479 11.352 1.00 94.75 100 ASN A C 1
ATOM 824 O O . ASN A 1 100 ? -1.715 4.285 10.183 1.00 94.75 100 ASN A O 1
ATOM 828 N N . ILE A 1 101 ? -1.584 5.485 12.089 1.00 93.81 101 ILE A N 1
ATOM 829 C CA . ILE A 1 101 ? -0.641 6.489 11.611 1.00 93.81 101 ILE A CA 1
ATOM 830 C C . ILE A 1 101 ? 0.767 5.916 11.750 1.00 93.81 101 ILE A C 1
ATOM 832 O O . ILE A 1 101 ? 1.286 5.715 12.847 1.00 93.81 101 ILE A O 1
ATOM 836 N N . LEU A 1 102 ? 1.384 5.630 10.613 1.00 91.38 102 LEU A N 1
ATOM 837 C CA . LEU A 1 102 ? 2.717 5.067 10.527 1.00 91.38 102 LEU A CA 1
ATOM 838 C C . LEU A 1 102 ? 3.768 6.158 10.740 1.00 91.38 102 LEU A C 1
ATOM 840 O O . LEU A 1 102 ? 3.717 7.230 10.128 1.00 91.38 102 LEU A O 1
ATOM 844 N N . LYS A 1 103 ? 4.752 5.857 11.588 1.00 87.25 103 LYS A N 1
ATOM 845 C CA . LYS A 1 103 ? 5.915 6.711 11.841 1.00 87.25 103 LYS A CA 1
ATOM 846 C C . LYS A 1 103 ? 7.198 5.921 11.690 1.00 87.25 103 LYS A C 1
ATOM 848 O O . LYS A 1 103 ? 7.274 4.765 12.098 1.00 87.25 103 LYS A O 1
ATOM 853 N N . GLU A 1 104 ? 8.204 6.562 11.118 1.00 82.56 104 GLU A N 1
ATOM 854 C CA . GLU A 1 104 ? 9.566 6.036 11.107 1.00 82.56 104 GLU A CA 1
ATOM 855 C C . GLU A 1 104 ? 10.078 5.887 12.555 1.00 82.56 104 GLU A C 1
ATOM 857 O O . GLU A 1 104 ? 9.765 6.746 13.388 1.00 82.56 104 GLU A O 1
ATOM 862 N N . PRO A 1 105 ? 10.838 4.826 12.897 1.00 81.75 105 PRO A N 1
ATOM 863 C CA . PRO A 1 105 ? 11.324 3.734 12.043 1.00 81.75 105 PRO A CA 1
ATOM 864 C C . PRO A 1 105 ? 10.437 2.468 12.111 1.00 81.75 105 PRO A C 1
ATOM 866 O O . PRO A 1 105 ? 10.942 1.340 12.062 1.00 81.75 105 PRO A O 1
ATOM 869 N N . PHE A 1 106 ? 9.128 2.609 12.356 1.00 82.50 106 PHE A N 1
ATOM 870 C CA . PHE A 1 106 ? 8.205 1.485 12.594 1.00 82.50 106 PHE A CA 1
ATOM 871 C C . PHE A 1 106 ? 7.552 0.926 11.328 1.00 82.50 106 PHE A C 1
ATOM 873 O O . PHE A 1 106 ? 6.796 -0.045 11.393 1.00 82.50 106 PHE A O 1
ATOM 880 N N . PHE A 1 107 ? 7.874 1.494 10.174 1.00 86.25 107 PHE A N 1
ATOM 881 C CA . PHE A 1 107 ? 7.592 0.910 8.877 1.00 86.25 107 PHE A CA 1
ATOM 882 C C . PHE A 1 107 ? 8.795 1.133 7.963 1.00 86.25 107 PHE A C 1
ATOM 884 O O . PHE A 1 107 ? 9.644 1.969 8.246 1.00 86.25 107 PHE A O 1
ATOM 891 N N . LYS A 1 108 ? 8.868 0.369 6.882 1.00 85.69 108 LYS A N 1
ATOM 892 C CA . LYS A 1 108 ? 9.748 0.633 5.747 1.00 85.69 108 LYS A CA 1
ATOM 893 C C . LYS A 1 108 ? 8.935 0.476 4.472 1.00 85.69 108 LYS A C 1
ATOM 895 O O . LYS A 1 108 ? 7.947 -0.266 4.442 1.00 85.69 108 LYS A O 1
ATOM 900 N N . ARG A 1 109 ? 9.358 1.152 3.415 1.00 85.31 109 ARG A N 1
ATOM 901 C CA . ARG A 1 109 ? 8.833 0.902 2.077 1.00 85.31 109 ARG A CA 1
ATOM 902 C C . ARG A 1 109 ? 9.755 -0.062 1.354 1.00 85.31 109 ARG A C 1
ATOM 904 O O . ARG A 1 109 ? 10.971 0.009 1.475 1.00 85.31 109 ARG A O 1
ATOM 911 N N . ASP A 1 110 ? 9.138 -0.997 0.665 1.00 87.75 110 ASP A N 1
ATOM 912 C CA . ASP A 1 110 ? 9.774 -2.059 -0.093 1.00 87.75 110 ASP A CA 1
ATOM 913 C C . ASP A 1 110 ? 9.085 -2.150 -1.459 1.00 87.75 110 ASP A C 1
ATOM 915 O O . ASP A 1 110 ? 8.116 -1.433 -1.736 1.00 87.75 110 ASP A O 1
ATOM 919 N N . SER A 1 111 ? 9.577 -3.031 -2.317 1.00 89.00 111 SER A N 1
ATOM 920 C CA . SER A 1 111 ? 9.056 -3.213 -3.670 1.00 89.00 111 SER A CA 1
ATOM 921 C C . SER A 1 111 ? 8.424 -4.581 -3.854 1.00 89.00 111 SER A C 1
ATOM 923 O O . SER A 1 111 ? 8.790 -5.559 -3.200 1.00 89.00 111 SER A O 1
ATOM 925 N N . TRP A 1 112 ? 7.480 -4.645 -4.784 1.00 91.06 112 TRP A N 1
ATOM 926 C CA . TRP A 1 112 ? 6.942 -5.902 -5.283 1.00 91.06 112 TRP A CA 1
ATOM 927 C C . TRP A 1 112 ? 7.794 -6.437 -6.430 1.00 91.06 112 TRP A C 1
ATOM 929 O O . TRP A 1 112 ? 8.395 -5.668 -7.184 1.00 91.06 112 TRP A O 1
ATOM 939 N N . VAL A 1 113 ? 7.786 -7.759 -6.591 1.00 92.50 113 VAL A N 1
ATOM 940 C CA . VAL A 1 113 ? 8.240 -8.410 -7.821 1.00 92.50 113 VAL A CA 1
ATOM 941 C C . VAL A 1 113 ? 7.027 -8.813 -8.640 1.00 92.50 113 VAL A C 1
ATOM 943 O O . VAL A 1 113 ? 6.146 -9.531 -8.165 1.00 92.50 113 VAL A O 1
ATOM 946 N N . PHE A 1 114 ? 7.016 -8.367 -9.887 1.00 93.44 114 PHE A N 1
ATOM 947 C CA . PHE A 1 114 ? 5.991 -8.647 -10.877 1.00 93.44 114 PHE A CA 1
ATOM 948 C C . PHE A 1 114 ? 6.445 -9.815 -11.750 1.00 93.44 114 PHE A C 1
ATOM 950 O O . PHE A 1 114 ? 7.461 -9.714 -12.436 1.00 93.44 114 PHE A O 1
ATOM 957 N N . TYR A 1 115 ? 5.704 -10.919 -11.734 1.00 93.50 115 TYR A N 1
ATOM 958 C CA . TYR A 1 115 ? 5.947 -12.073 -12.595 1.00 93.50 115 TYR A CA 1
ATOM 959 C C . TYR A 1 115 ? 5.003 -12.089 -13.787 1.00 93.50 115 TYR A C 1
ATOM 961 O O . TYR A 1 115 ? 3.805 -11.822 -13.656 1.00 93.50 115 TYR A O 1
ATOM 969 N N . PHE A 1 116 ? 5.560 -12.477 -14.930 1.00 93.25 116 PHE A N 1
ATOM 970 C CA . PHE A 1 116 ? 4.854 -12.639 -16.188 1.00 93.25 116 PHE A CA 1
ATOM 971 C C . PHE A 1 116 ? 5.066 -14.067 -16.702 1.00 93.25 116 PHE A C 1
ATOM 973 O O . PHE A 1 116 ? 6.195 -14.551 -16.808 1.00 93.25 116 PHE A O 1
ATOM 980 N N . ASN A 1 117 ? 3.970 -14.735 -17.053 1.00 91.38 117 ASN A N 1
ATOM 981 C CA . ASN A 1 117 ? 3.941 -16.045 -17.711 1.00 91.38 117 ASN A CA 1
ATOM 982 C C . ASN A 1 117 ? 4.068 -15.924 -19.237 1.00 91.38 117 ASN A C 1
ATOM 984 O O . ASN A 1 117 ? 3.835 -16.889 -19.959 1.00 91.38 117 ASN A O 1
ATOM 988 N N . ARG A 1 118 ? 4.393 -14.721 -19.714 1.00 90.31 118 ARG A N 1
ATOM 989 C CA . ARG A 1 118 ? 4.674 -14.404 -21.107 1.00 90.31 118 ARG A CA 1
ATOM 990 C C . ARG A 1 118 ? 6.025 -13.713 -21.206 1.00 90.31 118 ARG A C 1
ATOM 992 O O . ARG A 1 118 ? 6.366 -12.885 -20.359 1.00 90.31 118 ARG A O 1
ATOM 999 N N . LYS A 1 119 ? 6.748 -13.974 -22.287 1.00 87.31 119 LYS A N 1
ATOM 1000 C CA . LYS A 1 119 ? 7.883 -13.152 -22.700 1.00 87.31 119 LYS A CA 1
ATOM 1001 C C . LYS A 1 119 ? 7.386 -11.791 -23.165 1.00 87.31 119 LYS A C 1
ATOM 1003 O O . LYS A 1 119 ? 6.486 -11.696 -23.997 1.00 87.31 119 LYS A O 1
ATOM 1008 N N . ILE A 1 120 ? 8.005 -10.745 -22.637 1.00 87.56 120 ILE A N 1
ATOM 1009 C CA . ILE A 1 120 ? 7.882 -9.388 -23.165 1.00 87.56 120 ILE A CA 1
ATOM 1010 C C . ILE A 1 120 ? 9.108 -9.142 -24.040 1.00 87.56 120 ILE A C 1
ATOM 1012 O O . ILE A 1 120 ? 10.225 -9.520 -23.679 1.00 87.56 120 ILE A O 1
ATOM 1016 N N . ASP A 1 121 ? 8.889 -8.560 -25.213 1.00 91.75 121 ASP A N 1
ATOM 1017 C CA . ASP A 1 121 ? 9.969 -8.252 -26.138 1.00 91.75 121 ASP A CA 1
ATOM 1018 C C . ASP A 1 121 ? 10.809 -7.095 -25.592 1.00 91.75 121 ASP A C 1
ATOM 1020 O O . ASP A 1 121 ? 10.327 -5.972 -25.455 1.00 91.75 121 ASP A O 1
ATOM 1024 N N . LEU A 1 122 ? 12.078 -7.367 -25.287 1.00 94.31 122 LEU A N 1
ATOM 1025 C CA . LEU A 1 122 ? 13.005 -6.362 -24.770 1.00 94.31 122 LEU A CA 1
ATOM 1026 C C . LEU A 1 122 ? 13.248 -5.238 -25.787 1.00 94.31 122 LEU A C 1
ATOM 1028 O O . LEU A 1 122 ? 13.553 -4.119 -25.375 1.00 94.31 122 LEU A O 1
ATOM 1032 N N . GLN A 1 123 ? 13.051 -5.496 -27.086 1.00 95.62 123 GLN A N 1
ATOM 1033 C CA . GLN A 1 123 ? 13.149 -4.463 -28.113 1.00 95.62 123 GLN A CA 1
ATOM 1034 C C . GLN A 1 123 ? 12.117 -3.352 -27.896 1.00 95.62 123 GLN A C 1
ATOM 1036 O O . GLN A 1 123 ? 12.458 -2.186 -28.032 1.00 95.62 123 GLN A O 1
ATOM 1041 N N . THR A 1 124 ? 10.908 -3.670 -27.425 1.00 95.62 124 THR A N 1
ATOM 1042 C CA . THR A 1 124 ? 9.893 -2.642 -27.127 1.00 95.62 124 THR A CA 1
ATOM 1043 C C . THR A 1 124 ? 10.299 -1.698 -25.993 1.00 95.62 124 THR A C 1
ATOM 1045 O O . THR A 1 124 ? 9.901 -0.535 -25.980 1.00 95.62 124 THR A O 1
ATOM 1048 N N . ILE A 1 125 ? 11.130 -2.167 -25.055 1.00 96.69 125 ILE A N 1
ATOM 1049 C CA . ILE A 1 125 ? 11.683 -1.335 -23.980 1.00 96.69 125 ILE A CA 1
ATOM 1050 C C . ILE A 1 125 ? 12.758 -0.399 -24.557 1.00 96.69 125 ILE A C 1
ATOM 1052 O O . ILE A 1 125 ? 12.778 0.790 -24.235 1.00 96.69 125 ILE A O 1
ATOM 1056 N N . LEU A 1 126 ? 13.609 -0.911 -25.453 1.00 97.12 126 LEU A N 1
ATOM 1057 C CA . LEU A 1 126 ? 14.617 -0.113 -26.160 1.00 97.12 126 LEU A CA 1
ATOM 1058 C C . LEU A 1 126 ? 13.979 0.945 -27.072 1.00 97.12 126 LEU A C 1
ATOM 1060 O O . LEU A 1 126 ? 14.371 2.108 -27.018 1.00 97.12 126 LEU A O 1
ATOM 1064 N N . ASP A 1 127 ? 12.964 0.568 -27.850 1.00 97.12 127 ASP A N 1
ATOM 1065 C CA . ASP A 1 127 ? 12.251 1.450 -28.785 1.00 97.12 127 ASP A CA 1
ATOM 1066 C C . ASP A 1 127 ? 11.533 2.596 -28.065 1.00 97.12 127 ASP A C 1
ATOM 1068 O O . ASP A 1 127 ? 11.391 3.692 -28.606 1.00 97.12 127 ASP A O 1
ATOM 1072 N N . ALA A 1 128 ? 11.119 2.373 -26.816 1.00 96.31 128 ALA A N 1
ATOM 1073 C CA . ALA A 1 128 ? 10.563 3.423 -25.977 1.00 96.31 128 ALA A CA 1
ATOM 1074 C C . ALA A 1 128 ? 11.625 4.435 -25.505 1.00 96.31 128 ALA A C 1
ATOM 1076 O O . ALA A 1 128 ? 11.264 5.477 -24.965 1.00 96.31 128 ALA A O 1
ATOM 1077 N N . GLY A 1 129 ? 12.920 4.159 -25.686 1.00 97.00 129 GLY A N 1
ATOM 1078 C CA . GLY A 1 129 ? 14.025 5.017 -25.255 1.00 97.00 129 GLY A CA 1
ATOM 1079 C C . GLY A 1 129 ? 14.574 4.668 -23.872 1.00 97.00 129 GLY A C 1
ATOM 1080 O O . GLY A 1 129 ? 15.121 5.536 -23.195 1.00 97.00 129 GLY A O 1
ATOM 1081 N N . PHE A 1 130 ? 14.387 3.433 -23.397 1.00 98.19 130 PHE A N 1
ATOM 1082 C CA . PHE A 1 130 ? 15.147 2.926 -22.252 1.00 98.19 130 PHE A CA 1
ATOM 1083 C C . PHE A 1 130 ? 16.444 2.261 -22.717 1.00 98.19 130 PHE A C 1
ATOM 1085 O O . PHE A 1 130 ? 16.516 1.665 -23.787 1.00 98.19 130 PHE A O 1
ATOM 1092 N N . THR A 1 131 ? 17.453 2.286 -21.859 1.00 98.06 131 THR A N 1
ATOM 1093 C CA . THR A 1 131 ? 18.681 1.510 -21.993 1.00 98.06 131 THR A CA 1
ATOM 1094 C C . THR A 1 131 ? 18.571 0.239 -21.161 1.00 98.06 131 THR A C 1
ATOM 1096 O O . THR A 1 131 ? 18.185 0.285 -19.990 1.00 98.06 131 THR A O 1
ATOM 1099 N N . LEU A 1 132 ? 18.966 -0.891 -21.750 1.00 98.00 132 LEU A N 1
ATOM 1100 C CA . LEU A 1 132 ? 19.100 -2.173 -21.062 1.00 98.00 132 LEU A CA 1
ATOM 1101 C C . LEU A 1 132 ? 20.576 -2.509 -20.872 1.00 98.00 132 LEU A C 1
ATOM 1103 O O . LEU A 1 132 ? 21.312 -2.659 -21.845 1.00 98.00 132 LEU A O 1
ATOM 1107 N N . THR A 1 133 ? 21.014 -2.655 -19.623 1.00 97.94 133 THR A N 1
ATOM 1108 C CA . THR A 1 133 ? 22.384 -3.093 -19.311 1.00 97.94 133 THR A CA 1
ATOM 1109 C C . THR A 1 133 ? 22.352 -4.462 -18.662 1.00 97.94 133 THR A C 1
ATOM 1111 O O . THR A 1 133 ? 21.706 -4.648 -17.632 1.00 97.94 133 THR A O 1
ATOM 1114 N N . ARG A 1 134 ? 23.060 -5.434 -19.245 1.00 97.81 134 ARG A N 1
ATOM 1115 C CA . ARG A 1 134 ? 23.150 -6.784 -18.680 1.00 97.81 134 ARG A CA 1
ATOM 1116 C C . ARG A 1 134 ? 23.816 -6.735 -17.304 1.00 97.81 134 ARG A C 1
ATOM 1118 O O . ARG A 1 134 ? 24.890 -6.158 -17.144 1.00 97.81 134 ARG A O 1
ATOM 1125 N N . VAL A 1 135 ? 23.190 -7.373 -16.324 1.00 97.50 135 VAL A N 1
ATOM 1126 C CA . VAL A 1 135 ? 23.678 -7.490 -14.949 1.00 97.50 135 VAL A CA 1
ATOM 1127 C C . VAL A 1 135 ? 24.236 -8.894 -14.755 1.00 97.50 135 VAL A C 1
ATOM 1129 O O . VAL A 1 135 ? 23.551 -9.891 -14.981 1.00 97.50 135 VAL A O 1
ATOM 1132 N N . ASN A 1 136 ? 25.497 -8.980 -14.334 1.00 95.38 136 ASN A N 1
ATOM 1133 C CA . ASN A 1 136 ? 26.102 -10.256 -13.968 1.00 95.38 136 ASN A CA 1
ATOM 1134 C C . ASN A 1 136 ? 25.410 -10.800 -12.700 1.00 95.38 136 ASN A C 1
ATOM 1136 O O . ASN A 1 136 ? 25.252 -10.027 -11.751 1.00 95.38 136 ASN A O 1
ATOM 1140 N N . PRO A 1 137 ? 25.032 -12.093 -12.632 1.00 92.00 137 PRO A N 1
ATOM 1141 C CA . PRO A 1 137 ? 24.446 -12.688 -11.430 1.00 92.00 137 PRO A CA 1
ATOM 1142 C C . PRO A 1 137 ? 25.212 -12.407 -10.126 1.00 92.00 137 PRO A C 1
ATOM 1144 O O . PRO A 1 137 ? 24.581 -12.242 -9.084 1.00 92.00 137 PRO A O 1
ATOM 1147 N N . SER A 1 138 ? 26.546 -12.280 -10.170 1.00 93.50 138 SER A N 1
ATOM 1148 C CA . SER A 1 138 ? 27.359 -11.920 -8.993 1.00 93.50 138 SER A CA 1
ATOM 1149 C C . SER A 1 138 ? 27.030 -10.539 -8.412 1.00 93.50 138 SER A C 1
ATOM 1151 O O . SER A 1 138 ? 27.235 -10.311 -7.224 1.00 93.50 138 SER A O 1
ATOM 1153 N N . ASN A 1 139 ? 26.501 -9.632 -9.236 1.00 95.75 139 ASN A N 1
ATOM 1154 C CA . ASN A 1 139 ? 26.212 -8.239 -8.890 1.00 95.75 139 ASN A CA 1
ATOM 1155 C C . ASN A 1 139 ? 24.702 -7.996 -8.721 1.00 95.75 139 ASN A C 1
ATOM 1157 O O . ASN A 1 139 ? 24.258 -6.851 -8.642 1.00 95.75 139 ASN A O 1
ATOM 1161 N N . LEU A 1 140 ? 23.889 -9.059 -8.675 1.00 94.19 140 LEU A N 1
ATOM 1162 C CA . LEU A 1 140 ? 22.432 -8.950 -8.624 1.00 94.19 140 LEU A CA 1
ATOM 1163 C C . LEU A 1 140 ? 21.949 -8.154 -7.402 1.00 94.19 140 LEU A C 1
ATOM 1165 O O . LEU A 1 140 ? 21.089 -7.289 -7.532 1.00 94.19 140 LEU A O 1
ATOM 1169 N N . ASN A 1 141 ? 22.532 -8.406 -6.228 1.00 94.00 141 ASN A N 1
ATOM 1170 C CA . ASN A 1 141 ? 22.156 -7.713 -4.993 1.00 94.00 141 ASN A CA 1
ATOM 1171 C C . ASN A 1 141 ? 22.449 -6.208 -5.055 1.00 94.00 141 ASN A C 1
ATOM 1173 O O . ASN A 1 141 ? 21.646 -5.407 -4.582 1.00 94.00 141 ASN A O 1
ATOM 1177 N N . GLU A 1 142 ? 23.570 -5.822 -5.668 1.00 95.94 142 GLU A N 1
ATOM 1178 C CA . GLU A 1 142 ? 23.913 -4.416 -5.894 1.00 95.94 142 GLU A CA 1
ATOM 1179 C C . GLU A 1 142 ? 22.917 -3.773 -6.863 1.00 95.94 142 GLU A C 1
ATOM 1181 O O . GLU A 1 142 ? 22.371 -2.713 -6.573 1.00 95.94 142 GLU A O 1
ATOM 1186 N N . ALA A 1 143 ? 22.600 -4.441 -7.975 1.00 96.31 143 ALA A N 1
ATOM 1187 C CA . ALA A 1 143 ? 21.621 -3.937 -8.932 1.00 96.31 143 ALA A CA 1
ATOM 1188 C C . ALA A 1 143 ? 20.227 -3.761 -8.303 1.00 96.31 143 ALA A C 1
ATOM 1190 O O . ALA A 1 143 ? 19.569 -2.755 -8.557 1.00 96.31 143 ALA A O 1
ATOM 1191 N N . VAL A 1 144 ? 19.794 -4.691 -7.441 1.00 94.62 144 VAL A N 1
ATOM 1192 C CA . VAL A 1 144 ? 18.552 -4.552 -6.665 1.00 94.62 144 VAL A CA 1
ATOM 1193 C C . VAL A 1 144 ? 18.623 -3.343 -5.731 1.00 94.62 144 VAL A C 1
ATOM 1195 O O . VAL A 1 144 ? 17.671 -2.571 -5.687 1.00 94.62 144 VAL A O 1
ATOM 1198 N N . ALA A 1 145 ? 19.730 -3.134 -5.012 1.00 93.88 145 ALA A N 1
ATOM 1199 C CA . ALA A 1 145 ? 19.886 -1.966 -4.141 1.00 93.88 145 ALA A CA 1
ATOM 1200 C C . ALA A 1 145 ? 19.787 -0.646 -4.926 1.00 93.88 145 ALA A C 1
ATOM 1202 O O . ALA A 1 145 ? 19.105 0.277 -4.491 1.00 93.88 145 ALA A O 1
ATOM 1203 N N . ARG A 1 146 ? 20.382 -0.586 -6.121 1.00 95.62 146 ARG A N 1
ATOM 1204 C CA . ARG A 1 146 ? 20.305 0.580 -7.015 1.00 95.62 146 ARG A CA 1
ATOM 1205 C C . ARG A 1 146 ? 18.885 0.839 -7.528 1.00 95.62 146 ARG A C 1
ATOM 1207 O O . ARG A 1 146 ? 18.469 1.992 -7.591 1.00 95.62 146 ARG A O 1
ATOM 1214 N N . VAL A 1 147 ? 18.108 -0.211 -7.827 1.00 94.88 147 VAL A N 1
ATOM 1215 C CA . VAL A 1 147 ? 16.661 -0.071 -8.092 1.00 94.88 147 VAL A CA 1
ATOM 1216 C C . VAL A 1 147 ? 15.954 0.512 -6.874 1.00 94.88 147 VAL A C 1
ATOM 1218 O O . VAL A 1 147 ? 15.220 1.477 -7.018 1.00 94.88 147 VAL A O 1
ATOM 1221 N N . LEU A 1 148 ? 16.178 -0.028 -5.675 1.00 91.31 148 LEU A N 1
ATOM 1222 C CA . LEU A 1 148 ? 15.495 0.447 -4.467 1.00 91.31 148 LEU A CA 1
ATOM 1223 C C . LEU A 1 148 ? 15.829 1.901 -4.116 1.00 91.31 148 LEU A C 1
ATOM 1225 O O . LEU A 1 148 ? 14.961 2.604 -3.619 1.00 91.31 148 LEU A O 1
ATOM 1229 N N . ASN A 1 149 ? 17.043 2.354 -4.430 1.00 90.88 149 ASN A N 1
ATOM 1230 C CA . ASN A 1 149 ? 17.468 3.744 -4.255 1.00 90.88 149 ASN A CA 1
ATOM 1231 C C . ASN A 1 149 ? 16.969 4.680 -5.373 1.00 90.88 149 ASN A C 1
ATOM 1233 O O . ASN A 1 149 ? 17.312 5.861 -5.387 1.00 90.88 149 ASN A O 1
ATOM 1237 N N . GLY A 1 150 ? 16.210 4.167 -6.347 1.00 91.44 150 GLY A N 1
ATOM 1238 C CA . GLY A 1 150 ? 15.710 4.955 -7.469 1.00 91.44 150 GLY A CA 1
ATOM 1239 C C . GLY A 1 150 ? 16.779 5.367 -8.482 1.00 91.44 150 GLY A C 1
ATOM 1240 O O . GLY A 1 150 ? 16.530 6.276 -9.268 1.00 91.44 150 GLY A O 1
ATOM 1241 N N . GLU A 1 151 ? 17.947 4.717 -8.498 1.00 93.38 151 GLU A N 1
ATOM 1242 C CA . GLU A 1 151 ? 18.967 4.948 -9.531 1.00 93.38 151 GLU A CA 1
ATOM 1243 C C . GLU A 1 151 ? 18.568 4.310 -10.866 1.00 93.38 151 GLU A C 1
ATOM 1245 O O . GLU A 1 151 ? 18.936 4.803 -11.930 1.00 93.38 151 GLU A O 1
ATOM 1250 N N . PHE A 1 152 ? 17.818 3.205 -10.810 1.00 95.94 152 PHE A N 1
ATOM 1251 C CA . PHE A 1 152 ? 17.288 2.494 -11.971 1.00 95.94 152 PHE A CA 1
ATOM 1252 C C . PHE A 1 152 ? 15.760 2.526 -11.962 1.00 95.94 152 PHE A C 1
ATOM 1254 O O . PHE A 1 152 ? 15.135 2.375 -10.911 1.00 95.94 152 PHE A O 1
ATOM 1261 N N . GLN A 1 153 ? 15.150 2.628 -13.144 1.00 95.81 153 GLN A N 1
ATOM 1262 C CA . GLN A 1 153 ? 13.701 2.482 -13.310 1.00 95.81 153 GLN A CA 1
ATOM 1263 C C . GLN A 1 153 ? 13.232 1.043 -13.065 1.00 95.81 153 GLN A C 1
ATOM 1265 O O . GLN A 1 153 ? 12.069 0.804 -12.744 1.00 95.81 153 GLN A O 1
ATOM 1270 N N . GLY A 1 154 ? 14.136 0.075 -13.174 1.00 96.75 154 GLY A N 1
ATOM 1271 C CA . GLY A 1 154 ? 13.885 -1.261 -12.673 1.00 96.75 154 GLY A CA 1
ATOM 1272 C C . GLY A 1 154 ? 14.950 -2.265 -13.065 1.00 96.75 154 GLY A C 1
ATOM 1273 O O . GLY A 1 154 ? 15.981 -1.937 -13.655 1.00 96.75 154 GLY A O 1
ATOM 1274 N N . LEU A 1 155 ? 14.683 -3.512 -12.716 1.00 97.25 155 LEU A N 1
ATOM 1275 C CA . LEU A 1 155 ? 15.510 -4.663 -13.037 1.00 97.25 155 LEU A CA 1
ATOM 1276 C C . LEU A 1 155 ? 14.593 -5.773 -13.540 1.00 97.25 155 LEU A C 1
ATOM 1278 O O . LEU A 1 155 ? 13.559 -6.057 -12.934 1.00 97.25 155 LEU A O 1
ATOM 1282 N N . ILE A 1 156 ? 14.970 -6.387 -14.655 1.00 96.31 156 ILE A N 1
ATOM 1283 C CA . ILE A 1 156 ? 14.180 -7.418 -15.319 1.00 96.31 156 ILE A CA 1
ATOM 1284 C C . ILE A 1 156 ? 14.991 -8.703 -15.447 1.00 96.31 156 ILE A C 1
ATOM 1286 O O . ILE A 1 156 ? 16.165 -8.677 -15.812 1.00 96.31 156 ILE A O 1
ATOM 1290 N N . LYS A 1 157 ? 14.363 -9.832 -15.122 1.00 95.19 157 LYS A N 1
ATOM 1291 C CA . LYS A 1 157 ? 14.865 -11.181 -15.380 1.00 95.19 157 LYS A CA 1
ATOM 1292 C C . LYS A 1 157 ? 14.118 -11.726 -16.591 1.00 95.19 157 LYS A C 1
ATOM 1294 O O . LYS A 1 157 ? 12.895 -11.794 -16.544 1.00 95.19 157 LYS A O 1
ATOM 1299 N N . SER A 1 158 ? 14.820 -12.126 -17.646 1.00 93.38 158 SER A N 1
ATOM 1300 C CA . SER A 1 158 ? 14.223 -12.701 -18.860 1.00 93.38 158 SER A CA 1
ATOM 1301 C C . SER A 1 158 ? 15.149 -13.757 -19.447 1.00 93.38 158 SER A C 1
ATOM 1303 O O . SER A 1 158 ? 16.348 -13.524 -19.566 1.00 93.38 158 SER A O 1
ATOM 1305 N N . GLY A 1 159 ? 14.622 -14.942 -19.771 1.00 88.38 159 GLY A N 1
ATOM 1306 C CA . GLY A 1 159 ? 15.427 -16.013 -20.377 1.00 88.38 159 GLY A CA 1
ATOM 1307 C C . GLY A 1 159 ? 16.615 -16.490 -19.525 1.00 88.38 159 GLY A C 1
ATOM 1308 O O . GLY A 1 159 ? 17.585 -17.005 -20.067 1.00 88.38 159 GLY A O 1
ATOM 1309 N N . GLY A 1 160 ? 16.556 -16.304 -18.200 1.00 87.56 160 GLY A N 1
ATOM 1310 C CA . GLY A 1 160 ? 17.650 -16.627 -17.273 1.00 87.56 160 GLY A CA 1
ATOM 1311 C C . GLY A 1 160 ? 18.707 -15.527 -17.115 1.00 87.56 160 GLY A C 1
ATOM 1312 O O . GLY A 1 160 ? 19.624 -15.681 -16.313 1.00 87.56 160 GLY A O 1
ATOM 1313 N N . GLU A 1 161 ? 18.567 -14.411 -17.826 1.00 93.31 161 GLU A N 1
ATOM 1314 C CA . GLU A 1 161 ? 19.467 -13.262 -17.750 1.00 93.31 161 GLU A CA 1
ATOM 1315 C C . GLU A 1 161 ? 18.828 -12.099 -16.991 1.00 93.31 161 GLU A C 1
ATOM 1317 O O . GLU A 1 161 ? 17.603 -12.011 -16.892 1.00 93.31 161 GLU A O 1
ATOM 1322 N N . PHE A 1 162 ? 19.661 -11.194 -16.476 1.00 96.00 162 PHE A N 1
ATOM 1323 C CA . PHE A 1 162 ? 19.231 -10.000 -15.751 1.00 96.00 162 PHE A CA 1
ATOM 1324 C C . PHE A 1 162 ? 19.644 -8.741 -16.506 1.00 96.00 162 PHE A C 1
ATOM 1326 O O . PHE A 1 162 ? 20.775 -8.650 -16.986 1.00 96.00 162 PHE A O 1
ATOM 1333 N N . PHE A 1 163 ? 18.758 -7.751 -16.556 1.00 97.62 163 PHE A N 1
ATOM 1334 C CA . PHE A 1 163 ? 19.020 -6.459 -17.183 1.00 97.62 163 PHE A CA 1
ATOM 1335 C C . PHE A 1 163 ? 18.518 -5.329 -16.292 1.00 97.62 163 PHE A C 1
ATOM 1337 O O . PHE A 1 163 ? 17.372 -5.360 -15.843 1.00 97.62 163 PHE A O 1
ATOM 1344 N N . SER A 1 164 ? 19.355 -4.325 -16.036 1.00 98.06 164 SER A N 1
ATOM 1345 C CA . SER A 1 164 ? 18.890 -3.066 -15.455 1.00 98.06 164 SER A CA 1
ATOM 1346 C C . SER A 1 164 ? 18.266 -2.203 -16.545 1.00 98.06 164 SER A C 1
ATOM 1348 O O . SER A 1 164 ? 18.746 -2.179 -17.681 1.00 98.06 164 SER A O 1
ATOM 1350 N N . ILE A 1 165 ? 17.183 -1.517 -16.189 1.00 98.25 165 ILE A N 1
ATOM 1351 C CA . ILE A 1 165 ? 16.416 -0.639 -17.069 1.00 98.25 165 ILE A CA 1
ATOM 1352 C C . ILE A 1 165 ? 16.649 0.793 -16.617 1.00 98.25 165 ILE A C 1
ATOM 1354 O O . ILE A 1 165 ? 16.399 1.129 -15.456 1.00 98.25 165 ILE A O 1
ATOM 1358 N N . GLN A 1 166 ? 17.134 1.621 -17.535 1.00 97.56 166 GLN A N 1
ATOM 1359 C CA . GLN A 1 166 ? 17.453 3.016 -17.262 1.00 97.56 166 GLN A CA 1
ATOM 1360 C C . GLN A 1 166 ? 16.893 3.939 -18.334 1.00 97.56 166 GLN A C 1
ATOM 1362 O O . GLN A 1 166 ? 16.911 3.610 -19.514 1.00 97.56 166 GLN A O 1
ATOM 1367 N N . ARG A 1 167 ? 16.448 5.124 -17.936 1.00 96.81 167 ARG A N 1
ATOM 1368 C CA . ARG A 1 167 ? 16.240 6.258 -18.837 1.00 96.81 167 ARG A CA 1
ATOM 1369 C C . ARG A 1 167 ? 16.701 7.522 -18.138 1.00 96.81 167 ARG A C 1
ATOM 1371 O O . ARG A 1 167 ? 16.475 7.678 -16.938 1.00 96.81 167 ARG A O 1
ATOM 1378 N N . GLU A 1 168 ? 17.339 8.408 -18.890 1.00 94.75 168 GLU A N 1
ATOM 1379 C CA . GLU A 1 168 ? 17.699 9.725 -18.385 1.00 94.75 168 GLU A CA 1
ATOM 1380 C C . GLU A 1 168 ? 16.440 10.471 -17.921 1.00 94.75 168 GLU A C 1
ATOM 1382 O O . GLU A 1 168 ? 15.447 10.566 -18.643 1.00 94.75 168 GLU A O 1
ATOM 1387 N N . ALA A 1 169 ? 16.475 10.956 -16.684 1.00 93.75 169 ALA A N 1
ATOM 1388 C CA . ALA A 1 169 ? 15.408 11.731 -16.075 1.00 93.75 169 ALA A CA 1
ATOM 1389 C C . ALA A 1 169 ? 16.038 12.930 -15.366 1.00 93.75 169 ALA A C 1
ATOM 1391 O O . ALA A 1 169 ? 16.862 12.765 -14.467 1.00 93.75 169 ALA A O 1
ATOM 1392 N N . HIS A 1 170 ? 15.664 14.138 -15.782 1.00 93.31 170 HIS A N 1
ATOM 1393 C CA . HIS A 1 170 ? 16.214 15.374 -15.219 1.00 93.31 170 HIS A CA 1
ATOM 1394 C C . HIS A 1 170 ? 15.468 15.824 -13.962 1.00 93.31 170 HIS A C 1
ATOM 1396 O O . HIS A 1 170 ? 16.013 16.556 -13.137 1.00 93.31 170 HIS A O 1
ATOM 1402 N N . THR A 1 171 ? 14.220 15.379 -13.806 1.00 93.69 171 THR A N 1
ATOM 1403 C CA . THR A 1 171 ? 13.395 15.642 -12.630 1.00 93.69 171 THR A CA 1
ATOM 1404 C C . THR A 1 171 ? 12.841 14.345 -12.050 1.00 93.69 171 THR A C 1
ATOM 1406 O O . THR A 1 171 ? 12.762 13.311 -12.719 1.00 93.69 171 THR A O 1
ATOM 1409 N N . ARG A 1 172 ? 12.407 14.394 -10.785 1.00 92.50 172 ARG A N 1
ATOM 1410 C CA . ARG A 1 172 ? 11.738 13.247 -10.162 1.00 92.50 172 ARG A CA 1
ATOM 1411 C C . ARG A 1 172 ? 10.390 12.935 -10.819 1.00 92.50 172 ARG A C 1
ATOM 1413 O O . ARG A 1 172 ? 10.014 11.773 -10.913 1.00 92.50 172 ARG A O 1
ATOM 1420 N N . GLU A 1 173 ? 9.693 13.948 -11.326 1.00 93.31 173 GLU A N 1
ATOM 1421 C CA . GLU A 1 173 ? 8.453 13.756 -12.081 1.00 93.31 173 GLU A CA 1
ATOM 1422 C C . GLU A 1 173 ? 8.703 13.017 -13.405 1.00 93.31 173 GLU A C 1
ATOM 1424 O O . GLU A 1 173 ? 7.979 12.066 -13.704 1.00 93.31 173 GLU A O 1
ATOM 1429 N N . ASP A 1 174 ? 9.772 13.357 -14.137 1.00 94.75 174 ASP 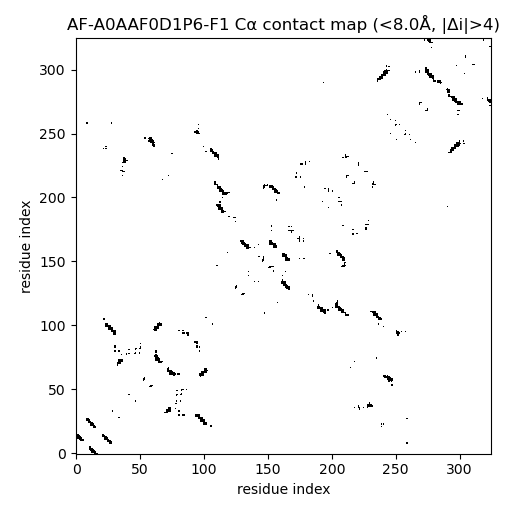A N 1
ATOM 1430 C CA . ASP A 1 174 ? 10.187 12.622 -15.345 1.00 94.75 174 ASP A CA 1
ATOM 1431 C C . ASP A 1 174 ? 10.516 11.162 -15.025 1.00 94.75 174 ASP A C 1
ATOM 1433 O O . ASP A 1 174 ? 10.133 10.249 -15.761 1.00 94.75 174 ASP A O 1
ATOM 1437 N N . PHE A 1 175 ? 11.177 10.925 -13.888 1.00 94.75 175 PHE A N 1
ATOM 1438 C CA . PHE A 1 175 ? 11.466 9.578 -13.414 1.00 94.75 175 PHE A CA 1
ATOM 1439 C C . PHE A 1 175 ? 10.173 8.786 -13.165 1.00 94.75 175 PHE A C 1
ATOM 1441 O O . PHE A 1 175 ? 10.000 7.705 -13.729 1.00 94.75 175 PHE A O 1
ATOM 1448 N N . LEU A 1 176 ? 9.221 9.336 -12.403 1.00 94.19 176 LEU A N 1
ATOM 1449 C CA . LEU A 1 176 ? 7.926 8.692 -12.139 1.00 94.19 176 LEU A CA 1
ATOM 1450 C C . LEU A 1 176 ? 7.106 8.475 -13.419 1.00 94.19 176 LEU A C 1
ATOM 1452 O O . LEU A 1 176 ? 6.463 7.434 -13.575 1.00 94.19 176 LEU A O 1
ATOM 1456 N N . LYS A 1 177 ? 7.158 9.421 -14.361 1.00 95.38 177 LYS A N 1
ATOM 1457 C CA . LYS A 1 177 ? 6.538 9.281 -15.680 1.00 95.38 177 LYS A CA 1
ATOM 1458 C C . LYS A 1 177 ? 7.147 8.117 -16.459 1.00 95.38 177 LYS A C 1
ATOM 1460 O O . LYS A 1 177 ? 6.400 7.282 -16.960 1.00 95.38 177 LYS A O 1
ATOM 1465 N N . SER A 1 178 ? 8.475 8.003 -16.485 1.00 96.00 178 SER A N 1
ATOM 1466 C CA . SER A 1 178 ? 9.153 6.882 -17.145 1.00 96.00 178 SER A CA 1
ATOM 1467 C C . SER A 1 178 ? 8.793 5.530 -16.513 1.00 96.00 178 SER A C 1
ATOM 1469 O O . SER A 1 178 ? 8.544 4.569 -17.231 1.00 96.00 178 SER A O 1
ATOM 1471 N N . LEU A 1 179 ? 8.649 5.450 -15.184 1.00 94.81 179 LEU A N 1
ATOM 1472 C CA . LEU A 1 179 ? 8.177 4.227 -14.520 1.00 94.81 179 LEU A CA 1
ATOM 1473 C C . LEU A 1 179 ? 6.770 3.827 -14.958 1.00 94.81 179 LEU A C 1
ATOM 1475 O O . LEU A 1 179 ? 6.481 2.645 -15.126 1.00 94.81 179 LEU A O 1
ATOM 1479 N N . LYS A 1 180 ? 5.880 4.807 -15.126 1.00 94.31 180 LYS A N 1
ATOM 1480 C CA . LYS A 1 180 ? 4.524 4.547 -15.600 1.00 94.31 180 LYS A CA 1
ATOM 1481 C C . LYS A 1 180 ? 4.520 4.054 -17.048 1.00 94.31 180 LYS A C 1
ATOM 1483 O O . LYS A 1 180 ? 3.816 3.098 -17.349 1.00 94.31 180 LYS A O 1
ATOM 1488 N N . GLU A 1 181 ? 5.294 4.682 -17.928 1.00 95.44 181 GLU A N 1
ATOM 1489 C CA . GLU A 1 181 ? 5.434 4.226 -19.317 1.00 95.44 181 GLU A CA 1
ATOM 1490 C C . GLU A 1 181 ? 5.990 2.795 -19.372 1.00 95.44 181 GLU A C 1
ATOM 1492 O O . GLU A 1 181 ? 5.510 1.969 -20.145 1.00 95.44 181 GLU A O 1
ATOM 1497 N N . LEU A 1 182 ? 6.940 2.466 -18.492 1.00 95.12 182 LEU A N 1
ATOM 1498 C CA . LEU A 1 182 ? 7.461 1.109 -18.362 1.00 95.12 182 LEU A CA 1
ATOM 1499 C C . LEU A 1 182 ? 6.375 0.115 -17.916 1.00 95.12 182 LEU A C 1
ATOM 1501 O O . LEU A 1 182 ? 6.261 -0.952 -18.511 1.00 95.12 182 LEU A O 1
ATOM 1505 N N . ASP A 1 183 ? 5.530 0.463 -16.941 1.00 93.19 183 ASP A N 1
ATOM 1506 C CA . ASP A 1 183 ? 4.375 -0.370 -16.562 1.00 93.19 183 ASP A CA 1
ATOM 1507 C C . ASP A 1 183 ? 3.401 -0.592 -17.730 1.00 93.19 183 ASP A C 1
ATOM 1509 O O . ASP A 1 183 ? 2.819 -1.670 -17.854 1.00 93.19 183 ASP A O 1
ATOM 1513 N N . GLU A 1 184 ? 3.193 0.421 -18.574 1.00 93.44 184 GLU A N 1
ATOM 1514 C CA . GLU A 1 184 ? 2.320 0.327 -19.749 1.00 93.44 184 GLU A CA 1
ATOM 1515 C C . GLU A 1 184 ? 2.903 -0.620 -20.809 1.00 93.44 184 GLU A C 1
ATOM 1517 O O . GLU A 1 184 ? 2.161 -1.440 -21.351 1.00 93.44 184 GLU A O 1
ATOM 1522 N N . ILE A 1 185 ? 4.221 -0.575 -21.035 1.00 94.62 185 ILE A N 1
ATOM 1523 C CA . ILE A 1 185 ? 4.944 -1.498 -21.927 1.00 94.62 185 ILE A CA 1
ATOM 1524 C C . ILE A 1 185 ? 4.877 -2.933 -21.397 1.00 94.62 185 ILE A C 1
ATOM 1526 O O . ILE A 1 185 ? 4.581 -3.866 -22.145 1.00 94.62 185 ILE A O 1
ATOM 1530 N N . LEU A 1 186 ? 5.130 -3.124 -20.098 1.00 93.06 186 LEU A N 1
ATOM 1531 C CA . LEU A 1 186 ? 5.116 -4.452 -19.485 1.00 93.06 186 LEU A CA 1
ATOM 1532 C C . LEU A 1 186 ? 3.692 -5.039 -19.416 1.00 93.06 186 LEU A C 1
ATOM 1534 O O . LEU A 1 186 ? 3.489 -6.256 -19.508 1.00 93.06 186 LEU A O 1
ATOM 1538 N N . GLY A 1 187 ? 2.683 -4.178 -19.291 1.00 91.25 187 GLY A N 1
ATOM 1539 C CA . GLY A 1 187 ? 1.278 -4.555 -19.226 1.00 91.25 187 GLY A CA 1
ATOM 1540 C C . GLY A 1 187 ? 0.896 -5.225 -17.902 1.00 91.25 187 GLY A C 1
ATOM 1541 O O . GLY A 1 187 ? 1.462 -4.970 -16.842 1.00 91.25 187 GLY A O 1
ATOM 1542 N N . ASN A 1 188 ? -0.126 -6.086 -17.931 1.00 90.31 188 ASN A N 1
ATOM 1543 C CA . ASN A 1 188 ? -0.596 -6.771 -16.721 1.00 90.31 188 ASN A CA 1
ATOM 1544 C C . ASN A 1 188 ? 0.356 -7.905 -16.316 1.00 90.31 188 ASN A C 1
ATOM 1546 O O . ASN A 1 188 ? 0.709 -8.731 -17.157 1.00 90.31 188 ASN A O 1
ATOM 1550 N N . TYR A 1 189 ? 0.713 -7.968 -15.038 1.00 90.12 189 TYR A N 1
ATOM 1551 C CA . TYR A 1 189 ? 1.422 -9.096 -14.435 1.00 90.12 189 TYR A CA 1
ATOM 1552 C C . TYR A 1 189 ? 0.463 -10.249 -14.117 1.00 90.12 189 TYR A C 1
ATOM 1554 O O . TYR A 1 189 ? -0.734 -10.036 -13.920 1.00 90.12 189 TYR A O 1
ATOM 1562 N N . ASP A 1 190 ? 1.009 -11.459 -14.028 1.00 89.75 190 ASP A N 1
ATOM 1563 C CA . ASP A 1 190 ? 0.268 -12.677 -13.691 1.00 89.75 190 ASP A CA 1
ATOM 1564 C C . ASP A 1 190 ? 0.341 -12.994 -12.192 1.00 89.75 190 ASP A C 1
ATOM 1566 O O . ASP A 1 190 ? -0.593 -13.556 -11.620 1.00 89.75 190 ASP A O 1
ATOM 1570 N N . LYS A 1 191 ? 1.447 -12.621 -11.535 1.00 89.50 191 LYS A N 1
ATOM 1571 C CA . LYS A 1 191 ? 1.669 -12.874 -10.106 1.00 89.50 191 LYS A CA 1
ATOM 1572 C C . LYS A 1 191 ? 2.506 -11.764 -9.468 1.00 89.50 191 LYS A C 1
ATOM 1574 O O . LYS A 1 191 ? 3.429 -11.245 -10.090 1.00 89.50 191 LYS A O 1
ATOM 1579 N N . LEU A 1 192 ? 2.201 -11.439 -8.213 1.00 87.75 192 LEU A N 1
ATOM 1580 C CA . LEU A 1 192 ? 3.049 -10.626 -7.339 1.00 87.75 192 LEU A CA 1
ATOM 1581 C C . LEU A 1 192 ? 3.696 -11.519 -6.293 1.00 87.75 192 LEU A C 1
ATOM 1583 O O . LEU A 1 192 ? 3.031 -12.402 -5.748 1.00 87.75 192 LEU A O 1
ATOM 1587 N N . VAL A 1 193 ? 4.968 -11.277 -6.000 1.00 87.25 193 VAL A N 1
ATOM 1588 C CA . VAL A 1 193 ? 5.668 -11.940 -4.897 1.00 87.25 193 VAL A CA 1
ATOM 1589 C C . VAL A 1 193 ? 6.610 -10.981 -4.179 1.00 87.25 193 VAL A C 1
ATOM 1591 O O . VAL A 1 193 ? 6.775 -9.820 -4.571 1.00 87.25 193 VAL A O 1
ATOM 1594 N N . LEU A 1 194 ? 7.231 -11.495 -3.121 1.00 86.69 194 LEU A N 1
ATOM 1595 C CA . LEU A 1 194 ? 8.228 -10.785 -2.340 1.00 86.69 194 LEU A CA 1
ATOM 1596 C C . LEU A 1 194 ? 9.508 -10.560 -3.143 1.00 86.69 194 LEU A C 1
ATOM 1598 O O . LEU A 1 194 ? 9.891 -11.363 -3.995 1.00 86.69 194 LEU A O 1
ATOM 1602 N N . ARG A 1 195 ? 10.203 -9.466 -2.837 1.00 87.38 195 ARG A N 1
ATOM 1603 C CA . ARG A 1 195 ? 11.469 -9.101 -3.478 1.00 87.38 195 ARG A CA 1
ATOM 1604 C C . ARG A 1 195 ? 12.512 -10.209 -3.391 1.00 87.38 195 ARG A C 1
ATOM 1606 O O . ARG A 1 195 ? 13.250 -10.443 -4.345 1.00 87.38 195 ARG A O 1
ATOM 1613 N N . GLU A 1 196 ? 12.542 -10.912 -2.269 1.00 84.56 196 GLU A N 1
ATOM 1614 C CA . GLU A 1 196 ? 13.452 -12.016 -1.982 1.00 84.56 196 GLU A CA 1
ATOM 1615 C C . GLU A 1 196 ? 13.272 -13.192 -2.963 1.00 84.56 196 GLU A C 1
ATOM 1617 O O . GLU A 1 196 ? 14.209 -13.955 -3.195 1.00 84.56 196 GLU A O 1
ATOM 1622 N N . GLU A 1 197 ? 12.106 -13.308 -3.607 1.00 85.00 197 GLU A N 1
ATOM 1623 C CA . GLU A 1 197 ? 11.812 -14.349 -4.593 1.00 85.00 197 GLU A CA 1
ATOM 1624 C C . GLU A 1 197 ? 12.265 -13.994 -6.020 1.00 85.00 197 GLU A C 1
ATOM 1626 O O . GLU A 1 197 ? 12.220 -14.867 -6.887 1.00 85.00 197 GLU A O 1
ATOM 1631 N N . PHE A 1 198 ? 12.759 -12.773 -6.282 1.00 85.12 198 PHE A N 1
ATOM 1632 C CA . PHE A 1 198 ? 13.089 -12.284 -7.635 1.00 85.12 198 PHE A CA 1
ATOM 1633 C C . PHE A 1 198 ? 13.975 -13.245 -8.447 1.00 85.12 198 PHE A C 1
ATOM 1635 O O . PHE A 1 198 ? 13.742 -13.488 -9.635 1.00 85.12 198 PHE A O 1
ATOM 1642 N N . ASN A 1 199 ? 14.987 -13.832 -7.802 1.00 82.06 199 ASN A N 1
ATOM 1643 C CA . ASN A 1 199 ? 15.906 -14.760 -8.460 1.00 82.06 199 ASN A CA 1
ATOM 1644 C C . ASN A 1 199 ? 15.309 -16.171 -8.633 1.00 82.06 199 ASN A C 1
ATOM 1646 O O . ASN A 1 199 ? 15.650 -16.877 -9.581 1.00 82.06 199 ASN A O 1
ATOM 1650 N N . ILE A 1 200 ? 14.402 -16.581 -7.747 1.00 77.00 200 ILE A N 1
ATOM 1651 C CA . ILE A 1 200 ? 13.973 -17.980 -7.595 1.00 77.00 200 ILE A CA 1
ATOM 1652 C C . ILE A 1 200 ? 12.678 -18.271 -8.364 1.00 77.00 200 ILE A C 1
ATOM 1654 O O . ILE A 1 200 ? 12.447 -19.411 -8.760 1.00 77.00 200 ILE A O 1
ATOM 1658 N N . GLY A 1 201 ? 11.836 -17.266 -8.616 1.00 70.31 201 GLY A N 1
ATOM 1659 C CA . GLY A 1 201 ? 10.533 -17.507 -9.231 1.00 70.31 201 GLY A CA 1
ATOM 1660 C C . GLY A 1 201 ? 10.588 -18.048 -10.666 1.00 70.31 201 GLY A C 1
ATOM 1661 O O . GLY A 1 201 ? 11.566 -17.876 -11.403 1.00 70.31 201 GLY A O 1
ATOM 1662 N N . THR A 1 202 ? 9.491 -18.715 -11.030 1.00 70.44 202 THR A N 1
ATOM 1663 C CA . THR A 1 202 ? 9.361 -19.639 -12.170 1.00 70.44 202 THR A CA 1
ATOM 1664 C C . THR A 1 202 ? 8.680 -19.046 -13.408 1.00 70.44 202 THR A C 1
ATOM 1666 O O . THR A 1 202 ? 8.410 -19.785 -14.352 1.00 70.44 202 THR A O 1
ATOM 1669 N N . GLY A 1 203 ? 8.373 -17.744 -13.423 1.00 77.12 203 GLY A N 1
ATOM 1670 C CA . GLY A 1 203 ? 7.782 -17.091 -14.599 1.00 77.12 203 GLY A CA 1
ATOM 1671 C C . GLY A 1 203 ? 8.765 -16.963 -15.768 1.00 77.12 203 GLY A C 1
ATOM 1672 O O . GLY A 1 203 ? 9.982 -17.035 -15.581 1.00 77.12 203 GLY A O 1
ATOM 1673 N N . GLU A 1 204 ? 8.240 -16.725 -16.974 1.00 87.25 204 GLU A N 1
ATOM 1674 C CA . GLU A 1 204 ? 9.068 -16.451 -18.160 1.00 87.25 204 GLU A CA 1
ATOM 1675 C C . GLU A 1 204 ? 9.859 -15.146 -18.009 1.00 87.25 204 GLU A C 1
ATOM 1677 O O . GLU A 1 204 ? 10.963 -15.012 -18.547 1.00 87.25 204 GLU A O 1
ATOM 1682 N N . MET A 1 205 ? 9.299 -14.202 -17.247 1.00 92.69 205 MET A N 1
ATOM 1683 C CA . MET A 1 205 ? 9.918 -12.928 -16.926 1.00 92.69 205 MET A CA 1
ATOM 1684 C C . MET A 1 205 ? 9.548 -12.459 -15.512 1.00 92.69 205 MET A C 1
ATOM 1686 O O . MET A 1 205 ? 8.445 -12.716 -15.025 1.00 92.69 205 MET A O 1
ATOM 1690 N N . ALA A 1 206 ? 10.471 -11.750 -14.861 1.00 94.88 206 ALA A N 1
ATOM 1691 C CA . ALA A 1 206 ? 10.250 -11.075 -13.583 1.00 94.88 206 ALA A CA 1
ATOM 1692 C C . ALA A 1 206 ? 10.720 -9.622 -13.663 1.00 94.88 206 ALA A C 1
ATOM 1694 O O . ALA A 1 206 ? 11.740 -9.348 -14.288 1.00 94.88 206 ALA A O 1
ATOM 1695 N N . PHE A 1 207 ? 10.030 -8.705 -12.996 1.00 95.62 207 PHE A N 1
ATOM 1696 C CA . PHE A 1 207 ? 10.376 -7.288 -12.951 1.00 95.62 207 PHE A CA 1
ATOM 1697 C C . PHE A 1 207 ? 10.292 -6.759 -11.520 1.00 95.62 207 PHE A C 1
ATOM 1699 O O . PHE A 1 207 ? 9.377 -7.110 -10.779 1.00 95.62 207 PHE A O 1
ATOM 1706 N N . ILE A 1 208 ? 11.230 -5.898 -11.143 1.00 95.31 208 ILE A N 1
ATOM 1707 C CA . ILE A 1 208 ? 11.178 -5.104 -9.917 1.00 95.31 208 ILE A CA 1
ATOM 1708 C C . ILE A 1 208 ? 11.421 -3.637 -10.262 1.00 95.31 208 ILE A C 1
ATOM 1710 O O . ILE A 1 208 ? 12.326 -3.313 -11.031 1.00 95.31 208 ILE A O 1
ATOM 1714 N N . ALA A 1 209 ? 10.605 -2.765 -9.682 1.00 94.50 209 ALA A N 1
ATOM 1715 C CA . ALA A 1 209 ? 10.690 -1.316 -9.821 1.00 94.50 209 ALA A CA 1
ATOM 1716 C C . ALA A 1 209 ? 11.123 -0.681 -8.490 1.00 94.50 209 ALA A C 1
ATOM 1718 O O . ALA A 1 209 ? 10.928 -1.315 -7.452 1.00 94.50 209 ALA A O 1
ATOM 1719 N N . PRO A 1 210 ? 11.657 0.554 -8.493 1.00 93.06 210 PRO A N 1
ATOM 1720 C CA . PRO A 1 210 ? 11.836 1.327 -7.268 1.00 93.06 210 PRO A CA 1
ATOM 1721 C C . PRO A 1 210 ? 10.502 1.472 -6.522 1.00 93.06 210 PRO A C 1
ATOM 1723 O O . PRO A 1 210 ? 9.461 1.666 -7.173 1.00 93.06 210 PRO A O 1
ATOM 1726 N N . PRO A 1 211 ? 10.518 1.440 -5.180 1.00 90.50 211 PRO A N 1
ATOM 1727 C CA . PRO A 1 211 ? 9.352 1.797 -4.400 1.00 90.50 211 PRO A CA 1
ATOM 1728 C C . PRO A 1 211 ? 9.105 3.301 -4.515 1.00 90.50 211 PRO A C 1
ATOM 1730 O O . PRO A 1 211 ? 10.033 4.099 -4.605 1.00 90.50 211 PRO A O 1
ATOM 1733 N N . VAL A 1 212 ? 7.839 3.701 -4.464 1.00 83.94 212 VAL A N 1
ATOM 1734 C CA . VAL A 1 212 ? 7.471 5.109 -4.259 1.00 83.94 212 VAL A CA 1
ATOM 1735 C C . VAL A 1 212 ? 7.698 5.429 -2.783 1.00 83.94 212 VAL A C 1
ATOM 1737 O O . VAL A 1 212 ? 6.871 5.073 -1.935 1.00 83.94 212 VAL A O 1
ATOM 1740 N N . ASP A 1 213 ? 8.834 6.030 -2.440 1.00 71.75 213 ASP A N 1
ATOM 1741 C CA . ASP A 1 213 ? 9.406 5.916 -1.095 1.00 71.75 213 ASP A CA 1
ATOM 1742 C C . ASP A 1 213 ? 9.450 7.207 -0.271 1.00 71.75 213 ASP A C 1
ATOM 1744 O O . ASP A 1 213 ? 9.271 7.152 0.949 1.00 71.75 213 ASP A O 1
ATOM 1748 N N . ASP A 1 214 ? 9.561 8.370 -0.904 1.00 70.19 214 ASP A N 1
ATOM 1749 C CA . ASP A 1 214 ? 9.687 9.632 -0.184 1.00 70.19 214 ASP A CA 1
ATOM 1750 C C . ASP A 1 214 ? 8.380 10.460 -0.134 1.00 70.19 214 ASP A C 1
ATOM 1752 O O . ASP A 1 214 ? 7.334 10.132 -0.713 1.00 70.19 214 ASP A O 1
ATOM 1756 N N . LYS A 1 215 ? 8.406 11.537 0.666 1.00 75.44 215 LYS A N 1
ATOM 1757 C CA . LYS A 1 215 ? 7.293 12.500 0.764 1.00 75.44 215 LYS A CA 1
ATOM 1758 C C . LYS A 1 215 ? 7.131 13.328 -0.520 1.00 75.44 215 LYS A C 1
ATOM 1760 O O . LYS A 1 215 ? 6.049 13.874 -0.736 1.00 75.44 215 LYS A O 1
ATOM 1765 N N . GLY A 1 216 ? 8.185 13.460 -1.326 1.00 83.06 216 GLY A N 1
ATOM 1766 C CA . GLY A 1 216 ? 8.193 14.202 -2.585 1.00 83.06 216 GLY A CA 1
ATOM 1767 C C . GLY A 1 216 ? 7.419 13.468 -3.674 1.00 83.06 216 GLY A C 1
ATOM 1768 O O . GLY A 1 216 ? 6.498 14.037 -4.250 1.00 83.06 216 GLY A O 1
ATOM 1769 N N . ASP A 1 217 ? 7.701 12.188 -3.868 1.00 85.81 217 ASP A N 1
ATOM 1770 C CA . ASP A 1 217 ? 7.021 11.276 -4.774 1.00 85.81 217 AS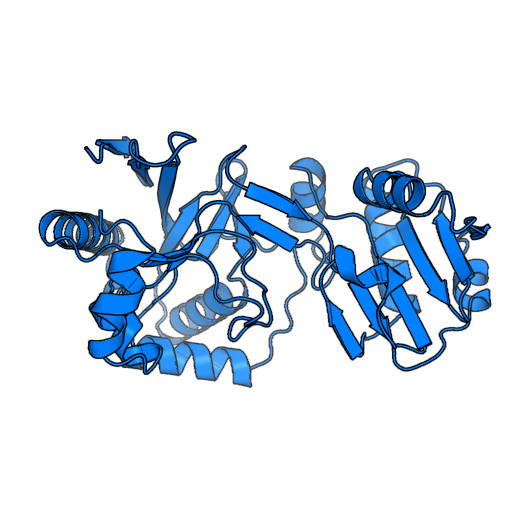P A CA 1
ATOM 1771 C C . ASP A 1 217 ? 5.539 11.204 -4.478 1.00 85.81 217 ASP A C 1
ATOM 1773 O O . ASP A 1 217 ? 4.712 11.412 -5.361 1.00 85.81 217 ASP A O 1
ATOM 1777 N N . ILE A 1 218 ? 5.187 10.964 -3.214 1.00 85.06 218 ILE A N 1
ATOM 1778 C CA . ILE A 1 218 ? 3.788 10.948 -2.795 1.00 85.06 218 ILE A CA 1
ATOM 1779 C C . ILE A 1 218 ? 3.109 12.259 -3.157 1.00 85.06 218 ILE A C 1
ATOM 1781 O O . ILE A 1 218 ? 1.989 12.246 -3.664 1.00 85.06 218 ILE A O 1
ATOM 1785 N N . ARG A 1 219 ? 3.766 13.392 -2.902 1.00 87.12 219 ARG A N 1
ATOM 1786 C CA . ARG A 1 219 ? 3.199 14.693 -3.230 1.00 87.12 219 ARG A CA 1
ATOM 1787 C C . ARG A 1 219 ? 2.965 14.819 -4.735 1.00 87.12 219 ARG A C 1
ATOM 1789 O O . ARG A 1 219 ? 1.851 15.165 -5.120 1.00 87.12 219 ARG A O 1
ATOM 1796 N N . ILE A 1 220 ? 3.957 14.470 -5.556 1.00 90.00 220 ILE A N 1
ATOM 1797 C CA . ILE A 1 220 ? 3.842 14.476 -7.019 1.00 90.00 220 ILE A CA 1
ATOM 1798 C C . ILE A 1 220 ? 2.689 13.570 -7.465 1.00 90.00 220 ILE A C 1
ATOM 1800 O O . ILE A 1 220 ? 1.874 13.991 -8.272 1.00 90.0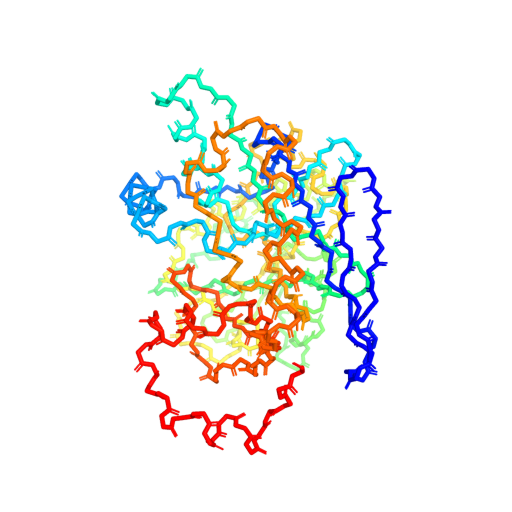0 220 ILE A O 1
ATOM 1804 N N . LEU A 1 221 ? 2.548 12.361 -6.919 1.00 89.25 221 LEU A N 1
ATOM 1805 C CA . LEU A 1 221 ? 1.483 11.415 -7.286 1.00 89.25 221 LEU A CA 1
ATOM 1806 C C . LEU A 1 221 ? 0.087 11.835 -6.804 1.00 89.25 221 LEU A C 1
ATOM 1808 O O . LEU A 1 221 ? -0.930 11.487 -7.418 1.00 89.25 221 LEU A O 1
ATOM 1812 N N . VAL A 1 222 ? 0.009 12.555 -5.685 1.00 85.62 222 VAL A N 1
ATOM 1813 C CA . VAL A 1 222 ? -1.244 13.129 -5.189 1.00 85.62 222 VAL A CA 1
ATOM 1814 C C . VAL A 1 222 ? -1.675 14.296 -6.076 1.00 85.62 222 VAL A C 1
ATOM 1816 O O . VAL A 1 222 ? -2.854 14.364 -6.421 1.00 85.62 222 VAL A O 1
ATOM 1819 N N . GLU A 1 223 ? -0.741 15.167 -6.465 1.00 87.88 223 GLU A N 1
ATOM 1820 C CA . GLU A 1 223 ? -0.975 16.317 -7.349 1.00 87.88 223 GLU A CA 1
ATOM 1821 C C . GLU A 1 223 ? -1.215 15.872 -8.810 1.00 87.88 223 GLU A C 1
ATOM 1823 O O . GLU A 1 223 ? -2.096 16.406 -9.481 1.00 87.88 223 GLU A O 1
ATOM 1828 N N . ASN A 1 224 ? -0.542 14.810 -9.261 1.00 89.12 224 ASN A N 1
ATOM 1829 C CA . ASN A 1 224 ? -0.613 14.245 -10.609 1.00 89.12 224 ASN A CA 1
ATOM 1830 C C . ASN A 1 224 ? -1.117 12.796 -10.582 1.00 89.12 224 ASN A C 1
ATOM 1832 O O . ASN A 1 224 ? -0.374 11.837 -10.808 1.00 89.12 224 ASN A O 1
ATOM 1836 N N . SER A 1 225 ? -2.423 12.618 -10.361 1.00 86.19 225 SER A N 1
ATOM 1837 C CA . SER A 1 225 ? -3.047 11.282 -10.295 1.00 86.19 225 SER A CA 1
ATOM 1838 C C . SER A 1 225 ? -2.805 10.405 -11.535 1.00 86.19 225 SER A C 1
ATOM 1840 O O . SER A 1 225 ? -2.796 9.177 -11.435 1.00 86.19 225 SER A O 1
ATOM 1842 N N . GLY A 1 226 ? -2.544 11.025 -12.691 1.00 87.31 226 GLY A N 1
ATOM 1843 C CA . GLY A 1 226 ? -2.193 10.348 -13.935 1.00 87.31 226 GLY A CA 1
ATOM 1844 C C . GLY A 1 226 ? -0.864 9.590 -13.895 1.00 87.31 226 GLY A C 1
ATOM 1845 O O . GLY A 1 226 ? -0.660 8.757 -14.770 1.00 87.31 226 GLY A O 1
ATOM 1846 N N . LEU A 1 227 ? 0.010 9.834 -12.912 1.00 89.81 227 LEU A N 1
ATOM 1847 C CA . LEU A 1 227 ? 1.302 9.153 -12.739 1.00 89.81 227 LEU A CA 1
ATOM 1848 C C . LEU A 1 227 ? 1.232 7.936 -11.804 1.00 89.81 227 LEU A C 1
ATOM 1850 O O . LEU A 1 227 ? 2.202 7.193 -11.671 1.00 89.81 227 LEU A O 1
ATOM 1854 N N . ARG A 1 228 ? 0.089 7.709 -11.148 1.00 90.69 228 ARG A N 1
ATOM 1855 C CA . ARG A 1 228 ? -0.057 6.631 -10.167 1.00 90.69 228 ARG A CA 1
ATOM 1856 C C . ARG A 1 228 ? 0.036 5.260 -10.828 1.00 90.69 228 ARG A C 1
ATOM 1858 O O . ARG A 1 228 ? -0.658 4.964 -11.804 1.00 90.69 228 ARG A O 1
ATOM 1865 N N . ARG A 1 229 ? 0.838 4.395 -10.216 1.00 90.25 229 ARG A N 1
ATOM 1866 C CA . ARG A 1 229 ? 1.048 3.001 -10.619 1.00 90.25 229 ARG A CA 1
ATOM 1867 C C . ARG A 1 229 ? 0.266 2.062 -9.701 1.00 90.25 229 ARG A C 1
ATOM 1869 O O . ARG A 1 229 ? -0.112 2.440 -8.590 1.00 90.25 229 ARG A O 1
ATOM 1876 N N . ARG A 1 230 ? -0.039 0.852 -10.174 1.00 86.44 230 ARG A N 1
ATOM 1877 C CA . ARG A 1 230 ? -0.657 -0.194 -9.337 1.00 86.44 230 ARG A CA 1
ATOM 1878 C C . ARG A 1 230 ? 0.443 -0.876 -8.536 1.00 86.44 230 ARG A C 1
ATOM 1880 O O . ARG A 1 230 ? 1.440 -1.245 -9.145 1.00 86.44 230 ARG A O 1
ATOM 1887 N N . LYS A 1 231 ? 0.236 -1.104 -7.230 1.00 85.44 231 LYS A N 1
ATOM 1888 C CA . LYS A 1 231 ? 1.208 -1.811 -6.373 1.00 85.44 231 LYS A CA 1
ATOM 1889 C C . LYS A 1 231 ? 2.607 -1.184 -6.505 1.00 85.44 231 LYS A C 1
ATOM 1891 O O . LYS A 1 231 ? 3.608 -1.874 -6.659 1.00 85.44 231 LYS A O 1
ATOM 1896 N N . ALA A 1 232 ? 2.638 0.150 -6.514 1.00 85.50 232 ALA A N 1
ATOM 1897 C CA . ALA A 1 232 ? 3.842 0.953 -6.718 1.00 85.50 232 ALA A CA 1
ATOM 1898 C C . ALA A 1 232 ? 4.798 0.869 -5.520 1.00 85.50 232 ALA A C 1
ATOM 1900 O O . ALA A 1 232 ? 5.988 1.149 -5.635 1.00 85.50 232 ALA A O 1
ATOM 1901 N N . SER A 1 233 ? 4.258 0.513 -4.359 1.00 86.00 233 SER A N 1
ATOM 1902 C CA . SER A 1 233 ? 4.985 0.379 -3.113 1.00 86.00 233 SER A CA 1
ATOM 1903 C C . SER A 1 233 ? 4.449 -0.802 -2.311 1.00 86.00 233 SER A C 1
ATOM 1905 O O . SER A 1 233 ? 3.280 -1.185 -2.400 1.00 86.00 233 SER A O 1
ATOM 1907 N N . ARG A 1 234 ? 5.319 -1.393 -1.503 1.00 88.06 234 ARG A N 1
ATOM 1908 C CA . ARG A 1 234 ? 4.958 -2.350 -0.465 1.00 88.06 234 ARG A CA 1
ATOM 1909 C C . ARG A 1 234 ? 5.284 -1.719 0.878 1.00 88.06 234 ARG A C 1
ATOM 1911 O O . ARG A 1 234 ? 6.437 -1.398 1.146 1.00 88.06 234 ARG A O 1
ATOM 1918 N N . THR A 1 235 ? 4.287 -1.553 1.738 1.00 87.75 235 THR A N 1
ATOM 1919 C CA . THR A 1 235 ? 4.526 -1.034 3.089 1.00 87.75 235 THR A CA 1
ATOM 1920 C C . THR A 1 235 ? 4.741 -2.193 4.053 1.00 87.75 235 THR A C 1
ATOM 1922 O O . THR A 1 235 ? 3.808 -2.929 4.372 1.00 87.75 235 THR A O 1
ATOM 1925 N N . VAL A 1 236 ? 5.964 -2.333 4.555 1.00 86.12 236 VAL A N 1
ATOM 1926 C CA . VAL A 1 236 ? 6.317 -3.329 5.569 1.00 86.12 236 VAL A CA 1
ATOM 1927 C C . VAL A 1 236 ? 6.261 -2.656 6.938 1.00 86.12 236 VAL A C 1
ATOM 1929 O O . VAL A 1 236 ? 7.057 -1.770 7.238 1.00 86.12 236 VAL A O 1
ATOM 1932 N N . VAL A 1 237 ? 5.294 -3.045 7.770 1.00 86.31 237 VAL A N 1
ATOM 1933 C CA . VAL A 1 237 ? 5.024 -2.419 9.077 1.00 86.31 237 VAL A CA 1
ATOM 1934 C C . VAL A 1 237 ? 5.474 -3.350 10.194 1.00 86.31 237 VAL A C 1
ATOM 1936 O O . VAL A 1 237 ? 5.080 -4.510 10.200 1.00 86.31 237 VAL A O 1
ATOM 1939 N N . LYS A 1 238 ? 6.258 -2.848 11.156 1.00 84.69 238 LYS A N 1
ATOM 1940 C CA . LYS A 1 238 ? 6.799 -3.652 12.270 1.00 84.69 238 LYS A CA 1
ATOM 1941 C C . LYS A 1 238 ? 5.728 -4.199 13.212 1.00 84.69 238 LYS A C 1
ATOM 1943 O O . LYS A 1 238 ? 5.945 -5.223 13.851 1.00 84.69 238 LYS A O 1
ATOM 1948 N N . LEU A 1 239 ? 4.609 -3.490 13.344 1.00 84.75 239 LEU A N 1
ATOM 1949 C CA . LEU A 1 239 ? 3.495 -3.894 14.192 1.00 84.75 239 LEU A CA 1
ATOM 1950 C C . LEU A 1 239 ? 2.175 -3.422 13.585 1.00 84.75 239 LEU A C 1
ATOM 1952 O O . LEU A 1 239 ? 1.854 -2.236 13.632 1.00 84.75 239 LEU A O 1
ATOM 1956 N N . ARG A 1 240 ? 1.422 -4.351 12.990 1.00 87.25 240 ARG A N 1
ATOM 1957 C CA . ARG A 1 240 ? 0.166 -4.040 12.296 1.00 87.25 240 ARG A CA 1
ATOM 1958 C C . ARG A 1 240 ? -1.034 -4.272 13.224 1.00 87.25 240 ARG A C 1
ATOM 1960 O O . ARG A 1 240 ? -1.268 -5.425 13.592 1.00 87.25 240 ARG A O 1
ATOM 1967 N N . PRO A 1 241 ? -1.813 -3.236 13.587 1.00 89.69 241 PRO A N 1
ATOM 1968 C CA . PRO A 1 241 ? -3.043 -3.415 14.345 1.00 89.69 241 PRO A CA 1
ATOM 1969 C C . PRO A 1 241 ? -4.154 -3.999 13.471 1.00 89.69 241 PRO A C 1
ATOM 1971 O O . PRO A 1 241 ? -4.470 -3.479 12.401 1.00 89.69 241 PRO A O 1
ATOM 1974 N N . LEU A 1 242 ? -4.774 -5.073 13.949 1.00 89.31 242 LEU A N 1
ATOM 1975 C CA . LEU A 1 242 ? -5.878 -5.767 13.296 1.00 89.31 242 LEU A CA 1
ATOM 1976 C C . LEU A 1 242 ? -7.044 -5.949 14.273 1.00 89.31 242 LEU A C 1
ATOM 1978 O O . LEU A 1 242 ? -6.832 -6.055 15.477 1.00 89.31 242 LEU A O 1
ATOM 1982 N N . PHE A 1 243 ? -8.269 -6.056 13.752 1.00 89.94 243 PHE A N 1
ATOM 1983 C CA . PHE A 1 243 ? -9.479 -6.350 14.532 1.00 89.94 243 PHE A CA 1
ATOM 1984 C C . PHE A 1 243 ? -9.814 -5.298 15.605 1.00 89.94 243 PHE A C 1
ATOM 1986 O O . PHE A 1 243 ? -10.180 -5.651 16.724 1.00 89.94 243 PHE A O 1
ATOM 1993 N N . LEU A 1 244 ? -9.700 -4.006 15.267 1.00 89.88 244 LEU A N 1
ATOM 1994 C CA . LEU A 1 244 ? -10.213 -2.907 16.095 1.00 89.88 244 LEU A CA 1
ATOM 1995 C C . LEU A 1 244 ? -11.737 -3.008 16.281 1.00 89.88 244 LEU A C 1
ATOM 1997 O O . LEU A 1 244 ? -12.229 -2.711 17.367 1.00 89.88 244 LEU A O 1
ATOM 2001 N N . ASP A 1 245 ? -12.447 -3.505 15.258 1.00 90.69 245 ASP A N 1
ATOM 2002 C CA . ASP A 1 245 ? -13.861 -3.897 15.351 1.00 90.69 245 ASP A CA 1
ATOM 2003 C C . ASP A 1 245 ? -14.771 -2.710 15.731 1.00 90.69 245 ASP A C 1
ATOM 2005 O O . ASP A 1 245 ? -15.362 -2.642 16.815 1.00 90.69 245 ASP A O 1
ATOM 2009 N N . VAL A 1 246 ? -14.831 -1.726 14.822 1.00 94.12 246 VAL A N 1
ATOM 2010 C CA . VAL A 1 246 ? -15.687 -0.538 14.960 1.00 94.12 246 VAL A CA 1
ATOM 2011 C C . VAL A 1 246 ? -16.980 -0.739 14.167 1.00 94.12 246 VAL A C 1
ATOM 2013 O O . VAL A 1 246 ? -16.914 -0.851 12.944 1.00 94.12 246 VAL A O 1
ATOM 2016 N N . PRO A 1 247 ? -18.160 -0.781 14.804 1.00 95.25 247 PRO A N 1
ATOM 2017 C CA . PRO A 1 247 ? -19.421 -0.983 14.103 1.00 95.25 247 PRO A CA 1
ATOM 2018 C C . PRO A 1 247 ? -19.679 0.094 13.045 1.00 95.25 247 PRO A C 1
ATOM 2020 O O . PRO A 1 247 ? -19.407 1.275 13.264 1.00 95.25 247 PRO A O 1
ATOM 2023 N N . LEU A 1 248 ? -20.249 -0.298 11.903 1.00 94.62 248 LEU A N 1
ATOM 2024 C CA . LEU A 1 248 ? -20.492 0.637 10.803 1.00 94.62 248 LEU A CA 1
ATOM 2025 C C . LEU A 1 248 ? -21.425 1.789 11.207 1.00 94.62 248 LEU A C 1
ATOM 2027 O O . LEU A 1 248 ? -21.206 2.924 10.796 1.00 94.62 248 LEU A O 1
ATOM 2031 N N . ASN A 1 249 ? -22.439 1.521 12.034 1.00 94.81 249 ASN A N 1
ATOM 2032 C CA . ASN A 1 249 ? -23.341 2.557 12.540 1.00 94.81 249 ASN A CA 1
ATOM 2033 C C . ASN A 1 249 ? -22.617 3.605 13.396 1.00 94.81 249 ASN A C 1
ATOM 2035 O O . ASN A 1 249 ? -23.051 4.748 13.392 1.00 94.81 249 ASN A O 1
ATOM 2039 N N . ILE A 1 250 ? -21.524 3.237 14.075 1.00 97.06 250 ILE A N 1
ATOM 2040 C CA . ILE A 1 250 ? -20.689 4.180 14.826 1.00 97.06 250 ILE A CA 1
ATOM 2041 C C . ILE A 1 250 ? -19.862 5.040 13.873 1.00 97.06 250 ILE A C 1
ATOM 2043 O O . ILE A 1 250 ? -19.829 6.245 14.044 1.00 97.06 250 ILE A O 1
ATOM 2047 N N . LEU A 1 251 ? -19.269 4.473 12.814 1.00 95.94 251 LEU A N 1
ATOM 2048 C CA . LEU A 1 251 ? -18.512 5.254 11.810 1.00 95.94 251 LEU A CA 1
ATOM 2049 C C . LEU A 1 251 ? -19.344 6.307 11.062 1.00 95.94 251 LEU A C 1
ATOM 2051 O O . LEU A 1 251 ? -18.798 7.149 10.345 1.00 95.94 251 LEU A O 1
ATOM 2055 N N . LEU A 1 252 ? -20.660 6.187 11.186 1.00 94.94 252 LEU A N 1
ATOM 2056 C CA . LEU A 1 252 ? -21.683 7.014 10.578 1.00 94.94 252 LEU A CA 1
ATOM 2057 C C . LEU A 1 252 ? -22.277 8.053 11.557 1.00 94.94 252 LEU A C 1
ATOM 2059 O O . LEU A 1 252 ? -23.156 8.818 11.143 1.00 94.94 252 LEU A O 1
ATOM 2063 N N . SER A 1 253 ? -21.858 8.038 12.826 1.00 96.31 253 SER A N 1
ATOM 2064 C CA . SER A 1 253 ? -22.181 9.046 13.846 1.00 96.31 253 SER A CA 1
ATOM 2065 C C . SER A 1 253 ? -21.286 10.283 13.712 1.00 96.31 253 SER A C 1
ATOM 2067 O O . SER A 1 253 ? -20.413 10.325 12.843 1.00 96.31 253 SER A O 1
ATOM 2069 N N . ASP A 1 254 ? -21.493 11.277 14.577 1.00 95.31 254 ASP A N 1
ATOM 2070 C CA . ASP A 1 254 ? -20.649 12.471 14.656 1.00 95.31 254 ASP A CA 1
ATOM 2071 C C . ASP A 1 254 ? -19.221 12.128 15.113 1.00 95.31 254 ASP A C 1
ATOM 2073 O O . ASP A 1 254 ? -18.981 11.092 15.744 1.00 95.31 254 ASP A O 1
ATOM 2077 N N . PHE A 1 255 ? -18.259 12.993 14.774 1.00 93.00 255 PHE A N 1
ATOM 2078 C CA . PHE A 1 255 ? -16.830 12.744 14.995 1.00 93.00 255 PHE A CA 1
ATOM 2079 C C . PHE A 1 255 ? -16.524 12.374 16.451 1.00 93.00 255 PHE A C 1
ATOM 2081 O O . PHE A 1 255 ? -15.838 11.382 16.702 1.00 93.00 255 PHE A O 1
ATOM 2088 N N . GLU A 1 256 ? -17.066 13.139 17.397 1.00 93.75 256 GLU A N 1
ATOM 2089 C CA . GLU A 1 256 ? -16.843 12.981 18.832 1.00 93.75 256 GLU A CA 1
ATOM 2090 C C . GLU A 1 256 ? -17.354 11.628 19.346 1.00 93.75 256 GLU A C 1
ATOM 2092 O O . GLU A 1 256 ? -16.702 10.990 20.174 1.00 93.75 256 GLU A O 1
ATOM 2097 N N . ASP A 1 257 ? -18.485 11.146 18.823 1.00 95.56 257 ASP A N 1
ATOM 2098 C CA . ASP A 1 257 ? -19.044 9.843 19.191 1.00 95.56 257 ASP A CA 1
ATOM 2099 C C . ASP A 1 257 ? -18.166 8.695 18.680 1.00 95.56 257 ASP A C 1
ATOM 2101 O O . ASP A 1 257 ? -17.937 7.708 19.390 1.00 95.56 257 ASP A O 1
ATOM 2105 N N . VAL A 1 258 ? -17.649 8.820 17.453 1.00 94.56 258 VAL A N 1
ATOM 2106 C CA . VAL A 1 258 ? -16.752 7.816 16.864 1.00 94.56 258 VAL A CA 1
ATOM 2107 C C . VAL A 1 258 ? -15.431 7.768 17.628 1.00 94.56 258 VAL A C 1
ATOM 2109 O O . VAL A 1 258 ? -14.946 6.686 17.967 1.00 94.56 258 VAL A O 1
ATOM 2112 N N . GLU A 1 259 ? -14.854 8.937 17.907 1.00 92.81 259 GLU A N 1
ATOM 2113 C CA . GLU A 1 259 ? -13.614 9.097 18.664 1.00 92.81 259 GLU A CA 1
ATOM 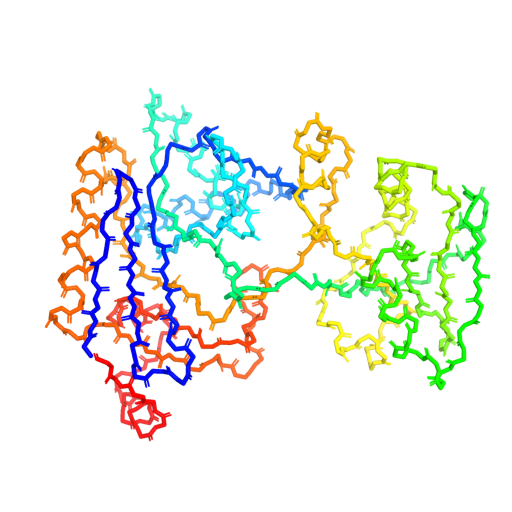2114 C C . GLU A 1 259 ? -13.746 8.480 20.056 1.00 92.81 259 GLU A C 1
ATOM 2116 O O . GLU A 1 259 ? -12.965 7.594 20.420 1.00 92.81 259 GLU A O 1
ATOM 2121 N N . LYS A 1 260 ? -14.793 8.867 20.790 1.00 93.12 260 LYS A N 1
ATOM 2122 C CA . LYS A 1 260 ? -15.089 8.337 22.119 1.00 93.12 260 LYS A CA 1
ATOM 2123 C C . LYS A 1 260 ? -15.225 6.816 22.106 1.00 93.12 260 LYS A C 1
ATOM 2125 O O . LYS A 1 260 ? -14.581 6.149 22.913 1.00 93.12 260 LYS A O 1
ATOM 2130 N N . TYR A 1 261 ? -15.997 6.256 21.170 1.00 94.75 261 TYR A N 1
ATOM 2131 C CA . TYR A 1 261 ? -16.158 4.804 21.062 1.00 94.75 261 TYR A CA 1
ATOM 2132 C C . TYR A 1 261 ? -14.818 4.093 20.835 1.00 94.75 261 TYR A C 1
ATOM 2134 O O . TYR A 1 261 ? -14.550 3.067 21.458 1.00 94.75 261 TYR A O 1
ATOM 2142 N N . ILE A 1 262 ? -13.963 4.613 19.945 1.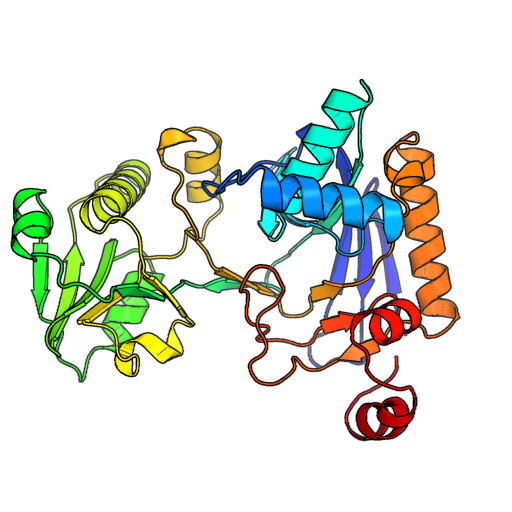00 92.56 262 ILE A N 1
ATOM 2143 C CA . ILE A 1 262 ? -12.660 4.001 19.651 1.00 92.56 262 ILE A CA 1
ATOM 2144 C C . ILE A 1 262 ? -11.758 4.025 20.887 1.00 92.56 262 ILE A C 1
ATOM 2146 O O . ILE A 1 262 ? -11.125 3.009 21.183 1.00 92.56 262 ILE A O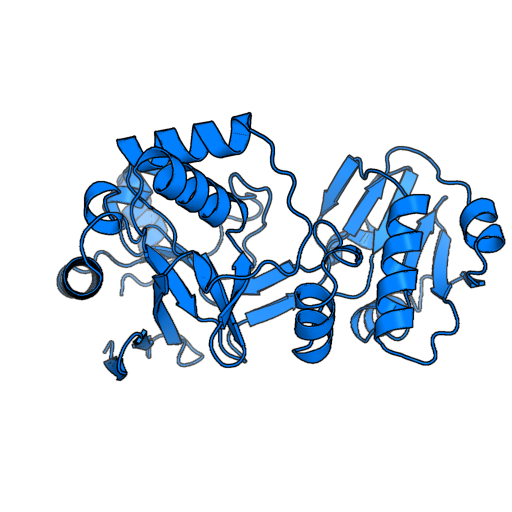 1
ATOM 2150 N N . ILE A 1 263 ? -11.709 5.147 21.608 1.00 90.62 263 ILE A N 1
ATOM 2151 C CA . ILE A 1 263 ? -10.913 5.284 22.833 1.00 90.62 263 ILE A CA 1
ATOM 2152 C C . ILE A 1 263 ? -11.400 4.282 23.885 1.00 90.62 263 ILE A C 1
ATOM 2154 O O . ILE A 1 263 ? -10.618 3.438 24.324 1.00 90.62 263 ILE A O 1
ATOM 2158 N N . GLU A 1 264 ? -12.696 4.291 24.205 1.00 91.94 264 GLU A N 1
ATOM 2159 C CA . GLU A 1 264 ? -13.294 3.385 25.194 1.00 91.94 264 GLU A CA 1
ATOM 2160 C C . GLU A 1 264 ? -13.100 1.909 24.807 1.00 91.94 264 GLU A C 1
ATOM 2162 O O . GLU A 1 264 ? -12.790 1.066 25.652 1.00 91.94 264 GLU A O 1
ATOM 2167 N N . LYS A 1 265 ? -13.221 1.576 23.515 1.00 91.25 265 LYS A N 1
ATOM 2168 C CA . LYS A 1 265 ? -12.971 0.224 22.997 1.00 91.25 265 LYS A CA 1
ATOM 2169 C C . LYS A 1 265 ? -11.519 -0.188 23.219 1.00 91.25 265 LYS A C 1
ATOM 2171 O O . LYS A 1 265 ? -11.279 -1.293 23.699 1.00 91.25 265 LYS A O 1
ATOM 2176 N N . ILE A 1 266 ? -10.551 0.659 22.874 1.00 88.69 266 ILE A N 1
ATOM 2177 C CA . ILE A 1 266 ? -9.122 0.363 23.052 1.00 88.69 266 ILE A CA 1
ATOM 2178 C C . ILE A 1 266 ? -8.788 0.184 24.537 1.00 88.69 266 ILE A C 1
ATOM 2180 O O . ILE A 1 266 ? -8.128 -0.793 24.901 1.00 88.69 266 ILE A O 1
ATOM 2184 N N . GLU A 1 267 ? -9.271 1.082 25.396 1.00 86.75 267 GLU A N 1
ATOM 2185 C CA . GLU A 1 267 ? -9.095 0.991 26.847 1.00 86.75 267 GLU A CA 1
ATOM 2186 C C . GLU A 1 267 ? -9.689 -0.306 27.399 1.00 86.75 267 GLU A C 1
ATOM 2188 O O . GLU A 1 267 ? -9.021 -1.028 28.144 1.00 86.75 267 GLU A O 1
ATOM 2193 N N . TRP A 1 268 ? -10.903 -0.662 26.971 1.00 90.50 268 TRP A N 1
ATOM 2194 C CA . TRP A 1 268 ? -11.550 -1.912 27.354 1.00 90.50 268 TRP A CA 1
ATOM 2195 C C . TRP A 1 268 ? -10.746 -3.138 26.908 1.00 90.50 268 TRP A C 1
ATOM 2197 O O . TRP A 1 268 ? -10.563 -4.069 27.698 1.00 90.50 268 TRP A O 1
ATOM 2207 N N . LEU A 1 269 ? -10.240 -3.151 25.669 1.00 87.69 269 LEU A N 1
ATOM 2208 C CA . LEU A 1 269 ? -9.435 -4.258 25.143 1.00 87.69 269 LEU A CA 1
ATOM 2209 C C . LEU A 1 269 ? -8.147 -4.449 25.952 1.00 87.69 269 LEU A C 1
ATOM 2211 O O . LEU A 1 269 ? -7.757 -5.587 26.222 1.00 87.69 269 LEU A O 1
ATOM 2215 N N . ILE A 1 270 ? -7.520 -3.355 26.384 1.00 84.06 270 ILE A N 1
ATOM 2216 C CA . ILE A 1 270 ? -6.317 -3.385 27.222 1.00 84.06 270 ILE A CA 1
ATOM 2217 C C . ILE A 1 270 ? -6.645 -3.851 28.637 1.00 84.06 270 ILE A C 1
ATOM 2219 O O . ILE A 1 270 ? -6.037 -4.806 29.119 1.00 84.06 270 ILE A O 1
ATOM 2223 N N . PHE A 1 271 ? -7.636 -3.235 29.285 1.00 84.81 271 PHE A N 1
ATOM 2224 C CA . PHE A 1 271 ? -8.036 -3.573 30.651 1.00 84.81 271 PHE A CA 1
ATOM 2225 C C . PHE A 1 271 ? -8.413 -5.055 30.788 1.00 84.81 271 PHE A C 1
ATOM 2227 O O . PHE A 1 271 ? -8.059 -5.710 31.767 1.00 84.81 271 PHE A O 1
ATOM 2234 N N . ASN A 1 272 ? -9.070 -5.611 29.766 1.00 84.19 272 ASN A N 1
ATOM 2235 C CA . ASN A 1 272 ? -9.511 -7.004 29.740 1.00 84.19 272 ASN A CA 1
ATOM 2236 C C . ASN A 1 272 ? -8.499 -7.974 29.100 1.00 84.19 272 ASN A C 1
ATOM 2238 O O . ASN A 1 272 ? -8.859 -9.130 28.856 1.00 84.19 272 ASN A O 1
ATOM 2242 N N . LYS A 1 273 ? -7.263 -7.536 28.806 1.00 83.38 273 LYS A N 1
ATOM 2243 C CA . LYS A 1 273 ? -6.197 -8.362 28.195 1.00 83.38 273 LYS A CA 1
ATOM 2244 C C . LYS A 1 273 ? -6.671 -9.112 26.943 1.00 83.38 273 LYS A C 1
ATOM 2246 O O . LYS A 1 273 ? -6.492 -10.324 26.780 1.00 83.38 273 LYS A O 1
ATOM 2251 N N . LYS A 1 274 ? -7.383 -8.388 26.079 1.00 84.50 274 LYS A N 1
ATOM 2252 C CA . LYS A 1 274 ? -7.934 -8.887 24.810 1.00 84.50 274 LYS A CA 1
ATOM 2253 C C . LYS A 1 274 ? -7.001 -8.658 23.627 1.00 84.50 274 LYS A C 1
ATOM 2255 O O . LYS A 1 274 ? -7.268 -9.207 22.557 1.00 84.50 274 LYS A O 1
ATOM 2260 N N . ILE A 1 275 ? -5.928 -7.899 23.837 1.00 83.75 275 ILE A N 1
ATOM 2261 C CA . ILE A 1 275 ? -4.888 -7.662 22.845 1.00 83.75 275 ILE A CA 1
ATOM 2262 C C . ILE A 1 275 ? -3.910 -8.840 22.835 1.00 83.75 275 ILE A C 1
ATOM 2264 O O . ILE A 1 275 ? -3.446 -9.277 23.885 1.00 83.75 275 ILE A O 1
ATOM 2268 N N . LEU A 1 276 ? -3.582 -9.347 21.649 1.00 82.25 276 LEU A N 1
ATOM 2269 C CA . LEU A 1 276 ? -2.552 -10.368 21.462 1.00 82.25 276 LEU A CA 1
ATOM 2270 C C . LEU A 1 276 ? -1.484 -9.876 20.497 1.00 82.25 276 LEU A C 1
ATOM 2272 O O . LEU A 1 276 ? -1.788 -9.241 19.488 1.00 82.25 276 LEU A O 1
ATOM 2276 N N . LEU A 1 277 ? -0.239 -10.243 20.780 1.00 78.44 277 LEU A N 1
ATOM 2277 C CA . LEU A 1 277 ? 0.838 -10.155 19.812 1.00 78.44 277 LEU A CA 1
ATOM 2278 C C . LEU A 1 277 ? 1.038 -11.526 19.174 1.00 78.44 277 LEU A C 1
ATOM 2280 O O . LEU A 1 277 ? 1.411 -12.481 19.851 1.00 78.44 277 LEU A O 1
ATOM 2284 N N . VAL A 1 278 ? 0.809 -11.615 17.871 1.00 74.81 278 VAL A N 1
ATOM 2285 C CA . VAL A 1 278 ? 0.901 -12.867 17.116 1.00 74.81 278 VAL A CA 1
ATOM 2286 C C . VAL A 1 278 ? 2.036 -12.722 16.106 1.00 74.81 278 VAL A C 1
ATOM 2288 O O . VAL A 1 278 ? 2.125 -11.712 15.419 1.00 74.81 278 VAL A O 1
ATOM 2291 N N . LYS A 1 279 ? 2.946 -13.692 16.011 1.00 67.50 279 LYS A N 1
ATOM 2292 C CA . LYS A 1 279 ? 3.934 -13.728 14.912 1.00 67.50 279 LYS A CA 1
ATOM 2293 C C . LYS A 1 279 ? 3.160 -13.976 13.625 1.00 67.50 279 LYS A C 1
ATOM 2295 O O . LYS A 1 279 ? 2.145 -14.671 13.658 1.00 67.50 279 LYS A O 1
ATOM 2300 N N . PRO A 1 280 ? 3.619 -13.424 12.503 1.00 62.56 280 PRO A N 1
ATOM 2301 C CA . PRO A 1 280 ? 2.962 -13.687 11.242 1.00 62.56 280 PRO A CA 1
ATOM 2302 C C . PRO A 1 280 ? 2.911 -15.204 10.995 1.00 62.56 280 PRO A C 1
ATOM 2304 O O . PRO A 1 280 ? 3.915 -15.884 11.243 1.00 62.56 280 PRO A O 1
ATOM 2307 N N . PRO A 1 281 ? 1.767 -15.756 10.551 1.00 55.84 281 PRO A N 1
ATOM 2308 C CA . PRO A 1 281 ? 1.742 -17.124 10.057 1.00 55.84 281 PRO A CA 1
ATOM 2309 C C . PRO A 1 281 ? 2.761 -17.227 8.921 1.00 55.84 281 PRO A C 1
ATOM 2311 O O . PRO A 1 281 ? 2.844 -16.342 8.067 1.00 55.84 281 PRO A O 1
ATOM 2314 N N . VAL A 1 282 ? 3.586 -18.271 8.944 1.00 44.91 282 VAL A N 1
ATOM 2315 C CA . VAL A 1 282 ? 4.597 -18.483 7.908 1.00 44.91 282 VAL A CA 1
ATOM 2316 C C . VAL A 1 282 ? 3.861 -18.667 6.575 1.00 44.91 282 VAL A C 1
ATOM 2318 O O . VAL A 1 282 ? 3.251 -19.706 6.356 1.00 44.91 282 VAL A O 1
ATOM 2321 N N . ALA A 1 283 ? 3.931 -17.650 5.710 1.00 41.69 283 ALA A N 1
ATOM 2322 C CA . ALA A 1 283 ? 3.496 -17.653 4.308 1.00 41.69 283 ALA A CA 1
ATOM 2323 C C . ALA A 1 283 ? 1.985 -17.574 3.970 1.00 41.69 283 ALA A C 1
ATOM 2325 O O . ALA A 1 283 ? 1.632 -17.889 2.835 1.00 41.69 283 ALA A O 1
ATOM 2326 N N . ASP A 1 284 ? 1.109 -17.076 4.853 1.00 41.94 284 ASP A N 1
ATOM 2327 C CA . ASP A 1 284 ? -0.275 -16.749 4.450 1.00 41.94 284 ASP A CA 1
ATOM 2328 C C . ASP A 1 284 ? -0.416 -15.269 4.054 1.00 41.94 284 ASP A C 1
ATOM 2330 O O . ASP A 1 284 ? -0.150 -14.357 4.843 1.00 41.94 284 ASP A O 1
ATOM 2334 N N . LEU A 1 285 ? -0.833 -15.045 2.805 1.00 42.41 285 LEU A N 1
ATOM 2335 C CA . LEU A 1 285 ? -1.247 -13.742 2.287 1.00 42.41 285 LEU A CA 1
ATOM 2336 C C . LEU A 1 285 ? -2.612 -13.366 2.885 1.00 42.41 285 LEU A C 1
ATOM 2338 O O . LEU A 1 285 ? -3.474 -14.229 3.056 1.00 42.41 285 LEU A O 1
ATOM 2342 N N . ASP A 1 286 ? -2.849 -12.088 3.179 1.00 46.25 286 ASP A N 1
ATOM 2343 C CA . ASP A 1 286 ? -4.191 -11.632 3.556 1.00 46.25 286 ASP A CA 1
ATOM 2344 C C . ASP A 1 286 ? -5.195 -11.722 2.382 1.00 46.25 286 ASP A C 1
ATOM 2346 O O . ASP A 1 286 ? -4.840 -12.030 1.242 1.00 46.25 286 ASP A O 1
ATOM 2350 N N . PHE A 1 287 ? -6.477 -11.425 2.638 1.00 30.98 287 PHE A N 1
ATOM 2351 C CA . PHE A 1 287 ? -7.530 -11.378 1.603 1.00 30.98 287 PHE A CA 1
ATOM 2352 C C . PHE A 1 287 ? -7.203 -10.436 0.419 1.00 30.98 287 PHE A C 1
ATOM 2354 O O . PHE A 1 287 ? -7.841 -10.537 -0.630 1.00 30.98 287 PHE A O 1
ATOM 2361 N N . CYS A 1 288 ? -6.236 -9.526 0.582 1.00 36.44 288 CYS A N 1
ATOM 2362 C CA . CYS A 1 288 ? -5.756 -8.564 -0.409 1.00 36.44 288 CYS A CA 1
ATOM 2363 C C . CYS A 1 288 ? -4.426 -8.983 -1.076 1.00 36.44 288 CYS A C 1
ATOM 2365 O O . CYS A 1 288 ? -3.929 -8.252 -1.943 1.00 36.44 288 CYS A O 1
ATOM 2367 N N . GLY A 1 289 ? -3.875 -10.150 -0.721 1.00 45.09 289 GLY A N 1
ATOM 2368 C CA . GLY A 1 289 ? -2.636 -10.681 -1.278 1.00 45.09 289 GLY A CA 1
ATOM 2369 C C . GLY A 1 289 ? -1.359 -10.140 -0.629 1.00 45.09 289 GLY A C 1
ATOM 2370 O O . GLY A 1 289 ? -0.315 -10.185 -1.277 1.00 45.09 289 GLY A O 1
ATOM 2371 N N . ASP A 1 290 ? -1.410 -9.612 0.599 1.00 49.19 290 ASP A N 1
ATOM 2372 C CA . ASP A 1 290 ? -0.238 -9.045 1.273 1.00 49.19 290 ASP A CA 1
ATOM 2373 C C . ASP A 1 290 ? 0.378 -10.036 2.280 1.00 49.19 290 ASP A C 1
ATOM 2375 O O . ASP A 1 290 ? -0.315 -10.584 3.136 1.00 49.19 290 ASP A O 1
ATOM 2379 N N . ALA A 1 291 ? 1.696 -10.264 2.196 1.00 53.25 291 ALA A N 1
ATOM 2380 C CA . ALA A 1 291 ? 2.430 -11.099 3.152 1.00 53.25 291 ALA A CA 1
ATOM 2381 C C . ALA A 1 291 ? 2.767 -10.328 4.436 1.00 53.25 291 ALA A C 1
ATOM 2383 O O . ALA A 1 291 ? 3.204 -9.171 4.379 1.00 53.25 291 ALA A O 1
ATOM 2384 N N . PHE A 1 292 ? 2.629 -10.992 5.585 1.00 56.91 292 PHE A N 1
ATOM 2385 C CA . PHE A 1 292 ? 3.002 -10.436 6.881 1.00 56.91 292 PHE A CA 1
ATOM 2386 C C . PHE A 1 292 ? 4.465 -10.767 7.223 1.00 56.91 292 PHE A C 1
ATOM 2388 O O . PHE A 1 292 ? 4.792 -11.900 7.556 1.00 56.91 292 PHE A O 1
ATOM 2395 N N . ASP A 1 293 ? 5.346 -9.765 7.198 1.00 59.53 293 ASP A N 1
ATOM 2396 C CA . ASP A 1 293 ? 6.775 -9.950 7.533 1.00 59.53 293 ASP A CA 1
ATOM 2397 C C . ASP A 1 293 ? 7.070 -9.767 9.034 1.00 59.53 293 ASP A C 1
ATOM 2399 O O . ASP A 1 293 ? 8.182 -10.006 9.507 1.00 59.53 293 ASP A O 1
ATOM 2403 N N . HIS A 1 294 ? 6.083 -9.296 9.797 1.00 71.19 294 HIS A N 1
ATOM 2404 C CA . HIS A 1 294 ? 6.260 -8.818 11.163 1.00 71.19 294 HIS A CA 1
ATOM 2405 C C . HIS A 1 294 ? 5.070 -9.163 12.065 1.00 71.19 294 HIS A C 1
ATOM 2407 O O . HIS A 1 294 ? 3.989 -9.479 11.560 1.00 71.19 294 HIS A O 1
ATOM 2413 N N . PRO A 1 295 ? 5.255 -9.110 13.401 1.00 72.50 295 PRO A N 1
ATOM 2414 C CA . PRO A 1 295 ? 4.194 -9.393 14.354 1.00 72.50 295 PRO A CA 1
ATOM 2415 C C . PRO A 1 295 ? 2.917 -8.574 14.119 1.00 72.50 295 PRO A C 1
ATOM 2417 O O . PRO A 1 295 ? 2.940 -7.383 13.801 1.00 72.50 295 PRO A O 1
ATOM 2420 N N . LEU A 1 296 ? 1.787 -9.235 14.328 1.00 80.75 296 LEU A N 1
ATOM 2421 C CA . LEU A 1 296 ? 0.443 -8.696 14.253 1.00 80.75 296 LEU A CA 1
ATOM 2422 C C . LEU A 1 296 ? -0.026 -8.328 15.655 1.00 80.75 296 LEU A C 1
ATOM 2424 O O . LEU A 1 296 ? 0.053 -9.137 16.581 1.00 80.75 296 LEU A O 1
ATOM 2428 N N . LEU A 1 297 ? -0.553 -7.117 15.796 1.00 84.69 297 LEU A N 1
ATOM 2429 C CA . LEU A 1 297 ? -1.241 -6.681 16.999 1.00 84.69 297 LEU A CA 1
ATOM 2430 C C . LEU A 1 297 ? -2.733 -6.958 16.824 1.00 84.69 297 LEU A C 1
ATOM 2432 O O . LEU A 1 297 ? -3.461 -6.188 16.199 1.00 84.69 297 LEU A O 1
ATOM 2436 N N . ILE A 1 298 ? -3.192 -8.079 17.358 1.00 83.88 298 ILE A N 1
ATOM 2437 C CA . ILE A 1 298 ? -4.602 -8.446 17.357 1.00 83.88 298 ILE A CA 1
ATOM 2438 C C . ILE A 1 298 ? -5.283 -7.662 18.470 1.00 83.88 298 ILE A C 1
ATOM 2440 O O . ILE A 1 298 ? -5.131 -7.995 19.639 1.00 83.88 298 ILE A O 1
ATOM 2444 N N . MET A 1 299 ? -6.033 -6.624 18.114 1.00 83.19 299 MET A N 1
ATOM 2445 C CA . MET A 1 299 ? -6.690 -5.747 19.082 1.00 83.19 299 MET A CA 1
ATOM 2446 C C . MET A 1 299 ? -7.812 -6.479 19.822 1.00 83.19 299 MET A C 1
ATOM 2448 O O . MET A 1 299 ? -7.958 -6.301 21.025 1.00 83.19 299 MET A O 1
ATOM 2452 N N . ASN A 1 300 ? -8.559 -7.347 19.134 1.00 83.12 300 ASN A N 1
ATOM 2453 C CA . ASN A 1 300 ? -9.647 -8.128 19.717 1.00 83.12 300 ASN A CA 1
ATOM 2454 C C . ASN A 1 300 ? -9.495 -9.624 19.407 1.00 83.12 300 ASN A C 1
ATOM 2456 O O . ASN A 1 300 ? -9.903 -10.105 18.344 1.00 83.12 300 ASN A O 1
ATOM 2460 N N . LYS A 1 301 ? -8.931 -10.381 20.356 1.00 75.62 301 LYS A N 1
ATOM 2461 C CA . LYS A 1 301 ? -8.702 -11.823 20.183 1.00 75.62 301 LYS A CA 1
ATOM 2462 C C . LYS A 1 301 ? -9.968 -12.650 19.978 1.00 75.62 301 LYS A C 1
ATOM 2464 O O . LYS A 1 301 ? -9.937 -13.641 19.256 1.00 75.62 301 LYS A O 1
ATOM 2469 N N . ASP A 1 302 ? -11.090 -12.242 20.569 1.00 80.62 302 ASP A N 1
ATOM 2470 C CA . ASP A 1 302 ? -12.350 -12.979 20.438 1.00 80.62 302 ASP A CA 1
ATOM 2471 C C . ASP A 1 302 ? -12.893 -12.871 19.004 1.00 80.62 302 ASP A C 1
ATOM 2473 O O . ASP A 1 302 ? -13.445 -13.830 18.457 1.00 80.62 302 ASP A O 1
ATOM 2477 N N . VAL A 1 303 ? -12.705 -11.709 18.371 1.00 75.56 303 VAL A N 1
ATOM 2478 C CA . VAL A 1 303 ? -13.004 -11.511 16.946 1.00 75.56 303 VAL A CA 1
ATOM 2479 C C . VAL A 1 303 ? -12.024 -12.299 16.083 1.00 75.56 303 VAL A C 1
ATOM 2481 O O . VAL A 1 303 ? -12.458 -13.004 15.172 1.00 75.56 303 VAL A O 1
ATOM 2484 N N . PHE A 1 304 ? -10.728 -12.255 16.401 1.00 78.00 304 PHE A N 1
ATOM 2485 C CA . PHE A 1 304 ? -9.713 -13.033 15.692 1.00 78.00 304 PHE A CA 1
ATOM 2486 C C . PHE A 1 304 ? -10.023 -14.533 15.687 1.00 78.00 304 PHE A C 1
ATOM 2488 O O . PHE A 1 304 ? -10.060 -15.125 14.612 1.00 78.00 304 PHE A O 1
ATOM 2495 N N . TYR A 1 305 ? -10.324 -15.151 16.834 1.00 74.44 305 TYR A N 1
ATOM 2496 C CA . TYR A 1 305 ? -10.658 -16.582 16.890 1.00 74.44 305 TYR A CA 1
ATOM 2497 C C . TYR A 1 305 ? -11.908 -16.923 16.081 1.00 74.44 305 TYR A C 1
ATOM 2499 O O . TYR A 1 305 ? -11.929 -17.906 15.342 1.00 74.44 305 TYR A O 1
ATOM 2507 N N . ARG A 1 306 ? -12.940 -16.078 16.164 1.00 78.75 306 ARG A N 1
ATOM 2508 C CA . ARG A 1 306 ? -14.176 -16.267 15.397 1.00 78.75 306 ARG A CA 1
ATOM 2509 C C . ARG A 1 306 ? -13.931 -16.232 13.889 1.00 78.75 306 ARG A C 1
ATOM 2511 O O . ARG A 1 306 ? -14.567 -16.984 13.161 1.00 78.75 306 ARG A O 1
ATOM 2518 N N . LYS A 1 307 ? -13.044 -15.346 13.427 1.00 70.81 307 LYS A N 1
ATOM 2519 C CA . LYS A 1 307 ? -12.792 -15.107 11.998 1.00 70.81 307 LYS A CA 1
ATOM 2520 C C . LYS A 1 307 ? -11.746 -16.033 11.394 1.00 70.81 307 LYS A C 1
ATOM 2522 O O . LYS A 1 307 ? -11.872 -16.401 10.235 1.00 70.81 307 LYS A O 1
ATOM 2527 N N . SER A 1 308 ? -10.743 -16.420 12.169 1.00 65.44 308 SER A N 1
ATOM 2528 C CA . SER A 1 308 ? -9.668 -17.306 11.713 1.00 65.44 308 SER A CA 1
ATOM 2529 C C . SER A 1 308 ? -10.043 -18.788 11.742 1.00 65.44 308 SER A C 1
ATOM 2531 O O . SER A 1 308 ? -9.344 -19.607 11.156 1.00 65.44 308 SER A O 1
ATOM 2533 N N . GLY A 1 309 ? -11.114 -19.161 12.451 1.00 60.00 309 GLY A N 1
ATOM 2534 C CA . GLY A 1 309 ? -11.464 -20.566 12.662 1.00 60.00 309 GLY A CA 1
ATOM 2535 C C . GLY A 1 309 ? -10.490 -21.310 13.585 1.00 60.00 309 GLY A C 1
ATOM 2536 O O . GLY A 1 309 ? -10.692 -22.500 13.840 1.00 60.00 309 GLY A O 1
ATOM 2537 N N . PHE A 1 310 ? -9.468 -20.634 14.134 1.00 60.66 310 PHE A N 1
ATOM 2538 C CA . PHE A 1 310 ? -8.603 -21.202 15.163 1.00 60.66 310 PHE A CA 1
ATOM 2539 C C . PHE A 1 310 ? -9.441 -21.501 16.410 1.00 60.66 310 PHE A C 1
ATOM 2541 O O . PHE A 1 310 ? -10.034 -20.613 17.028 1.00 60.66 310 PHE A O 1
ATOM 2548 N N . LYS A 1 311 ? -9.509 -22.782 16.792 1.00 53.56 311 LYS A N 1
ATOM 2549 C CA . LYS A 1 311 ? -10.161 -23.200 18.039 1.00 53.56 311 LYS A CA 1
ATOM 2550 C C . LYS A 1 311 ? -9.399 -22.617 19.228 1.00 53.56 311 LYS A C 1
ATOM 2552 O O . LYS A 1 311 ? -8.175 -22.617 19.220 1.00 53.56 311 LYS A O 1
ATOM 2557 N N . LYS A 1 312 ? -10.109 -22.269 20.309 1.00 51.47 312 LYS A N 1
ATOM 2558 C CA . LYS A 1 312 ? -9.510 -21.918 21.614 1.00 51.47 312 LYS A CA 1
ATOM 2559 C C . LYS A 1 312 ? -8.450 -22.913 22.101 1.00 51.47 312 LYS A C 1
ATOM 2561 O O . LYS A 1 312 ? -7.579 -22.526 22.854 1.00 51.47 312 LYS A O 1
ATOM 2566 N N . SER A 1 313 ? -8.478 -24.176 21.673 1.00 46.44 313 SER A N 1
ATOM 2567 C CA . SER A 1 313 ? -7.430 -25.153 22.000 1.00 46.44 313 SER A CA 1
ATOM 2568 C C . SER A 1 313 ? -6.038 -24.773 21.469 1.00 46.44 313 SER A C 1
ATOM 2570 O O . SER A 1 313 ? -5.048 -25.243 22.017 1.00 46.44 313 SER A O 1
ATOM 2572 N N . PHE A 1 314 ? -5.954 -23.905 20.452 1.00 45.41 314 PHE A N 1
ATOM 2573 C CA . PHE A 1 314 ? -4.707 -23.275 20.010 1.00 45.41 314 PHE A CA 1
ATOM 2574 C C . PHE A 1 314 ? -4.225 -22.173 20.962 1.00 45.41 314 PHE A C 1
ATOM 2576 O O . PHE A 1 314 ? -3.070 -21.786 20.842 1.00 45.41 314 PHE A O 1
ATOM 2583 N N . GLU A 1 315 ? -5.033 -21.698 21.925 1.00 46.59 315 GLU A N 1
ATOM 2584 C CA . GLU A 1 315 ? -4.559 -20.752 22.948 1.00 46.59 315 GLU A CA 1
ATOM 2585 C C . GLU A 1 315 ? -3.347 -21.329 23.670 1.00 46.59 315 GLU A C 1
ATOM 2587 O O . GLU A 1 315 ? -2.375 -20.616 23.806 1.00 46.59 315 GLU A O 1
ATOM 2592 N N . ASN A 1 316 ? -3.314 -22.614 24.032 1.00 44.38 316 ASN A N 1
ATOM 2593 C CA . ASN A 1 316 ? -2.157 -23.168 24.747 1.00 44.38 316 ASN A CA 1
ATOM 2594 C C . ASN A 1 316 ? -0.882 -23.215 23.883 1.00 44.38 316 ASN A C 1
ATOM 2596 O O . ASN A 1 316 ? 0.202 -22.950 24.387 1.00 44.38 316 ASN A O 1
ATOM 2600 N N . GLN A 1 317 ? -1.013 -23.458 22.576 1.00 44.19 317 GLN A N 1
ATOM 2601 C CA . GLN A 1 317 ? 0.117 -23.489 21.636 1.00 44.19 317 GLN A CA 1
ATOM 2602 C C . GLN A 1 317 ? 0.580 -22.071 21.241 1.00 44.19 317 GLN A C 1
ATOM 2604 O O . GLN A 1 317 ? 1.762 -21.827 21.029 1.00 44.19 317 GLN A O 1
ATOM 2609 N N . ILE A 1 318 ? -0.349 -21.109 21.205 1.00 44.81 318 ILE A N 1
ATOM 2610 C CA . ILE A 1 318 ? -0.083 -19.675 21.021 1.00 44.81 318 ILE A CA 1
ATOM 2611 C C . ILE A 1 318 ? 0.353 -19.018 22.352 1.00 44.81 318 ILE A C 1
ATOM 2613 O O . ILE A 1 318 ? 0.940 -17.953 22.352 1.00 44.81 318 ILE A O 1
ATOM 2617 N N . ILE A 1 319 ? 0.119 -19.612 23.518 1.00 44.94 319 ILE A N 1
ATOM 2618 C CA . ILE A 1 319 ? 0.567 -19.064 24.811 1.00 44.94 319 ILE A CA 1
ATOM 2619 C C . ILE A 1 319 ? 2.004 -19.489 25.119 1.00 44.94 319 ILE A C 1
ATOM 2621 O O . ILE A 1 319 ? 2.755 -18.698 25.684 1.00 44.94 319 ILE A O 1
ATOM 2625 N N . GLU A 1 320 ? 2.413 -20.700 24.731 1.00 40.53 320 GLU A N 1
ATOM 2626 C CA . GLU A 1 320 ? 3.786 -21.173 24.960 1.00 40.53 320 GLU A CA 1
ATOM 2627 C C . GLU A 1 320 ? 4.824 -20.454 24.074 1.00 40.53 320 GLU A C 1
ATOM 2629 O O . GLU A 1 320 ? 5.944 -20.218 24.522 1.00 40.53 320 GLU A O 1
ATOM 2634 N N . ASP A 1 321 ? 4.434 -20.001 22.876 1.00 39.78 321 ASP A N 1
ATOM 2635 C CA . ASP A 1 321 ? 5.323 -19.308 21.927 1.00 39.78 321 ASP A CA 1
ATOM 2636 C C . ASP A 1 321 ? 5.164 -17.767 21.890 1.00 39.78 321 ASP A C 1
ATOM 2638 O O . ASP A 1 321 ? 5.946 -17.081 21.211 1.00 39.78 321 ASP A O 1
ATOM 2642 N N . TYR A 1 322 ? 4.170 -17.195 22.591 1.00 43.69 322 TYR A N 1
ATOM 2643 C CA . TYR A 1 322 ? 3.800 -15.775 22.482 1.00 43.69 322 TYR A CA 1
ATOM 2644 C C . TYR A 1 322 ? 3.445 -15.132 23.830 1.00 43.69 322 TYR A C 1
ATOM 2646 O O . TYR A 1 322 ? 2.757 -15.703 24.670 1.00 43.69 322 TYR A O 1
ATOM 2654 N N . LYS A 1 323 ? 3.869 -13.877 24.034 1.00 47.81 323 LYS A N 1
ATOM 2655 C CA . LYS A 1 323 ? 3.484 -13.093 25.217 1.00 47.81 323 LYS A CA 1
ATOM 2656 C C . LYS A 1 323 ? 2.050 -12.575 25.049 1.00 47.81 323 LYS A C 1
ATOM 2658 O O . LYS A 1 323 ? 1.821 -11.667 24.251 1.00 47.81 323 LYS A O 1
ATOM 2663 N N . ILE A 1 324 ? 1.100 -13.104 25.823 1.00 44.72 324 ILE A N 1
ATOM 2664 C CA . ILE A 1 324 ? -0.144 -12.375 26.117 1.00 44.72 324 ILE A CA 1
ATOM 2665 C C . ILE A 1 324 ? 0.256 -11.135 26.924 1.00 44.72 324 ILE A C 1
ATOM 2667 O O . ILE A 1 324 ? 0.879 -11.275 27.979 1.00 44.72 324 ILE A O 1
ATOM 2671 N N . LEU A 1 325 ? -0.055 -9.946 26.403 1.00 45.12 325 LEU A N 1
ATOM 2672 C CA . LEU A 1 325 ? 0.226 -8.665 27.058 1.00 45.12 325 LEU A CA 1
ATOM 2673 C C . LEU A 1 325 ? -0.917 -8.251 27.993 1.00 45.12 325 LEU A C 1
ATOM 2675 O O . LEU A 1 325 ? -2.097 -8.450 27.621 1.00 45.12 325 LEU A O 1
#

Mean predicted aligned error: 7.37 Å

Radius of gyration: 21.23 Å; Cα contacts (8 Å, |Δi|>4): 582; chains: 1; bounding box: 53×44×60 Å

Foldseek 3Di:
DWDWDDDPFKIKTFDPVDPPRDIWIKGKDWLVLEFELADDDPPVVLLVVLLVCCQVQNDWFAFEFEDDPSGTYTQDCVSVSVSQVVVCVVVVAIFMTMYTYDDPPQKAKDWKKFFAQDDQDVVLLVVVPKDKDWDDPVCVVVLRVCQQVLVFQKWKQAPNTIITIHHDDPDVLSSLQSNQVVCVSVDDGPDIDHPVCQNPDDHNMMMIGHACGDSVSSVSCRVPVVSHYHRSIHMQGQEGETGLRHRRVQSRDDPVSVSVVSVVSQVVLVVVLQWFWFAFDPDDAPPVRHGHPHIYTYSGNVSVCVVVVPDCVCVVVCVVVTDSD

Nearest PDB structures (foldseek):
  5uje-assembly1_A  TM=7.600E-01  e=6.391E-12  Staphylococcus aureus subsp. aureus str. Newman
  5ujd-assembly1_B  TM=7.402E-01  e=1.862E-11  Staphylococcus pseudintermedius
  6nr6-assembly1_A  TM=6.913E-01  e=5.758E-11  Staphylococcus pseudintermedius
  7bnk-assembly1_B  TM=7.472E-01  e=3.171E-03  Myxococcus xanthus DK 1622
  6ky4-assembly1_A  TM=7.487E-01  e=1.041E-02  Arabidopsis thaliana